Protein AF-A0A7V2TVH1-F1 (afdb_monomer)

pLDDT: mean 70.84, std 22.37, range [29.64, 94.31]

Sequence (242 aa):
MTPPHFKFMTYLILAGLILMIQPWNIEAQTKEKASGEKNGGWAPSEPGGEKAFQDSREGFLKKEYQKAAAEIRRGAAFLDKEAELATEAKKKTIIASARELDQFADRERKGAVHSVQELERVFARAEHALAEYSHSRALESWYGKAVSDAGRHLKAAAVHLENALNGAGQRLEAEVDQAIREGKEIGEKMEKGSGWVDAEGRIFLGCQEGTWGRTSLFLQREPSVWDRIKKNRDLFLVDYFL

Mean predicted aligned error: 13.55 Å

Foldseek 3Di:
DPDPVVVLVLLCVVVVVLVVPDDDDPPVPVVPPPPDDPDPPDDPLPPLQVVLLVQLLVCVVVLVLLRSLVSLLSNLVSLQVLLVVFDPVLSVQSNVLSVLSNVVSVCSNVVNDDDLLVSLQSLLSNLQSLLSRLCVQLLVCVVVVVQLSNLQSQLSSLVSNVSNCVSNVHDDDPSNVVSSVVSNVLSVCSNVPPPPSPVVSCSNNVPPPDCCVPVVVVVVVDVPVVVVVVVVVVVPPPPPPD

Secondary structure (DSSP, 8-state):
---HHHHHHHHHHHHHHHHTT--S--TTHHHHSSS-----------THHHHHHHHHHHHHHTT-HHHHHHHHHHHHHHHHHHHHHS-HHHHHHHHHHHHHHHHHHHHHHTT----HHHHHHHHHHHHHHHHHHHHHHHHHHHHTT-HHHHHHHHHHHHHHHHHHHHHTT----HHHHHHHHHHHHHHHHHHTT-TTHHHHHHHHH-TTSSSHHHHHHHHTS-HHHHHHHHHHHTTS-TTS--

Solvent-accessible surface area (backbone atoms only — not comparable to full-atom values): 13137 Å² total; per-residue (Å²): 136,81,65,79,67,57,63,60,52,52,54,51,50,54,52,46,67,65,53,76,78,62,86,93,70,69,80,70,61,64,71,72,59,81,76,77,81,76,86,70,77,83,65,78,75,66,75,52,38,66,49,16,54,54,53,15,53,53,22,48,77,71,66,36,30,63,58,13,21,53,22,30,41,46,28,17,54,41,31,48,57,52,27,74,75,40,55,76,75,52,18,54,52,27,44,52,35,19,52,50,33,44,56,47,20,57,35,31,53,70,64,69,60,89,49,71,66,60,54,27,40,55,50,14,53,39,24,39,41,49,13,56,47,24,42,50,48,11,46,52,25,44,78,70,66,37,45,36,58,13,9,48,24,30,22,48,13,26,51,24,41,50,51,12,39,57,32,60,70,51,81,72,50,71,67,57,51,49,47,34,52,50,36,33,52,50,8,50,39,25,42,70,60,50,96,67,36,76,60,59,48,39,59,74,73,47,74,82,79,82,56,66,85,58,52,53,65,54,65,74,73,44,71,74,56,58,57,56,52,54,66,57,51,67,75,78,59,78,83,80,80,130

Radius of gyration: 19.37 Å; Cα contacts (8 Å, |Δi|>4): 227; chains: 1; bounding box: 44×47×56 Å

Structure (mmCIF, N/CA/C/O backbone):
data_AF-A0A7V2TVH1-F1
#
_entry.id   AF-A0A7V2TVH1-F1
#
loop_
_atom_site.group_PDB
_atom_site.id
_atom_site.type_symbol
_atom_site.label_atom_id
_atom_site.label_alt_id
_atom_site.label_comp_id
_atom_site.label_asym_id
_atom_site.label_entity_id
_atom_site.label_seq_id
_atom_site.pdbx_PDB_ins_code
_atom_site.Cartn_x
_atom_site.Cartn_y
_atom_site.Cartn_z
_atom_site.occupancy
_atom_site.B_iso_or_equiv
_atom_site.auth_seq_id
_atom_site.auth_comp_id
_atom_site.auth_asym_id
_atom_site.auth_atom_id
_atom_site.pdbx_PDB_model_num
ATOM 1 N N . MET A 1 1 ? 3.798 -29.838 -17.111 1.00 40.62 1 MET A N 1
ATOM 2 C CA . MET A 1 1 ? 4.059 -28.812 -18.143 1.00 40.62 1 MET A CA 1
ATOM 3 C C . MET A 1 1 ? 2.760 -28.072 -18.398 1.00 40.62 1 MET A C 1
ATOM 5 O O . MET A 1 1 ? 1.874 -28.628 -19.030 1.00 40.62 1 MET A O 1
ATOM 9 N N . THR A 1 2 ? 2.595 -26.879 -17.829 1.00 39.41 2 THR A N 1
ATOM 10 C CA . THR A 1 2 ? 1.469 -26.000 -18.169 1.00 39.41 2 THR A CA 1
ATOM 11 C C . THR A 1 2 ? 1.739 -25.356 -19.535 1.00 39.41 2 THR A C 1
ATOM 13 O O . THR A 1 2 ? 2.887 -25.004 -19.818 1.00 39.41 2 THR A O 1
ATOM 16 N N . PRO A 1 3 ? 0.738 -25.258 -20.425 1.00 35.56 3 PRO A N 1
ATOM 17 C CA . PRO A 1 3 ? 0.950 -24.761 -21.778 1.00 35.56 3 PRO A CA 1
ATOM 18 C C . PRO A 1 3 ? 1.352 -23.273 -21.766 1.00 35.56 3 PRO A C 1
ATOM 20 O O . PRO A 1 3 ? 0.796 -22.494 -20.987 1.00 35.56 3 PRO A O 1
ATOM 23 N N . PRO A 1 4 ? 2.277 -22.846 -22.648 1.00 44.47 4 PRO A N 1
ATOM 24 C CA . PRO A 1 4 ? 2.842 -21.489 -22.660 1.00 44.47 4 PRO A CA 1
ATOM 25 C C . PRO A 1 4 ? 1.808 -20.374 -22.901 1.00 44.47 4 PRO A C 1
ATOM 27 O O . PRO A 1 4 ? 2.070 -19.215 -22.593 1.00 44.47 4 PRO A O 1
ATOM 30 N N . HIS A 1 5 ? 0.612 -20.710 -23.390 1.00 39.75 5 HIS A N 1
ATOM 31 C CA . HIS A 1 5 ? -0.477 -19.757 -23.617 1.00 39.75 5 HIS A CA 1
ATOM 32 C C . HIS A 1 5 ? -1.182 -19.293 -22.332 1.00 39.75 5 HIS A C 1
ATOM 34 O O . HIS A 1 5 ? -1.759 -18.209 -22.327 1.00 39.75 5 HIS A O 1
ATOM 40 N N . PHE A 1 6 ? -1.108 -20.062 -21.238 1.00 44.06 6 PHE A N 1
ATOM 41 C CA . PHE A 1 6 ? -1.810 -19.723 -19.994 1.00 44.06 6 PHE A CA 1
ATOM 42 C C . PHE A 1 6 ? -1.194 -18.493 -19.311 1.00 44.06 6 PHE A C 1
ATOM 44 O O . PHE A 1 6 ? -1.912 -17.584 -18.914 1.00 44.06 6 PHE A O 1
ATOM 51 N N . LYS A 1 7 ? 0.144 -18.398 -19.293 1.00 48.81 7 LYS A N 1
ATOM 52 C CA . LYS A 1 7 ? 0.869 -17.251 -18.716 1.00 48.81 7 LYS A CA 1
ATOM 53 C C . LYS A 1 7 ? 0.572 -15.938 -19.445 1.00 48.81 7 LYS A C 1
ATOM 55 O O . LYS A 1 7 ? 0.422 -14.898 -18.820 1.00 48.81 7 LYS A O 1
ATOM 60 N N . PHE A 1 8 ? 0.437 -15.990 -20.771 1.00 47.91 8 PHE A N 1
ATOM 61 C CA . PHE A 1 8 ? 0.132 -14.808 -21.581 1.00 47.91 8 PHE A CA 1
ATOM 62 C C . PHE A 1 8 ? -1.268 -14.245 -21.288 1.00 47.91 8 PHE A C 1
ATOM 64 O O . PHE A 1 8 ? -1.472 -13.035 -21.331 1.00 47.91 8 PHE A O 1
ATOM 71 N N . MET A 1 9 ? -2.229 -15.113 -20.959 1.00 44.91 9 MET A N 1
ATOM 72 C CA . MET A 1 9 ? -3.601 -14.710 -20.653 1.00 44.91 9 MET A CA 1
ATOM 73 C C . MET A 1 9 ? -3.717 -14.066 -19.263 1.00 44.91 9 MET A C 1
ATOM 75 O O . MET A 1 9 ? -4.410 -13.061 -19.123 1.00 44.91 9 MET A O 1
ATOM 79 N N . THR A 1 10 ? -2.972 -14.562 -18.268 1.00 52.19 10 THR A N 1
ATOM 80 C CA . THR A 1 10 ? -2.899 -13.963 -16.923 1.00 52.19 10 THR A CA 1
ATOM 81 C C . THR A 1 10 ? -2.318 -12.544 -16.959 1.00 52.19 10 THR A C 1
ATOM 83 O O . THR A 1 10 ? -2.867 -11.637 -16.333 1.00 52.19 10 THR A O 1
ATOM 86 N N . TYR A 1 11 ? -1.282 -12.302 -17.775 1.00 54.22 11 TYR A N 1
ATOM 87 C CA . TYR A 1 11 ? -0.720 -10.955 -17.970 1.00 54.22 11 TYR A CA 1
ATOM 88 C C . TYR A 1 11 ? -1.710 -9.964 -18.589 1.00 54.22 11 TYR A C 1
ATOM 90 O O . TYR A 1 11 ? -1.733 -8.796 -18.205 1.00 54.22 11 TYR A O 1
ATOM 98 N N . LEU A 1 12 ? -2.558 -10.417 -19.517 1.00 53.09 12 LEU A N 1
ATOM 99 C CA . LEU A 1 12 ? -3.589 -9.572 -20.126 1.00 53.09 12 LEU A CA 1
ATOM 100 C C . LEU A 1 12 ? -4.707 -9.206 -19.141 1.00 53.09 12 LEU A C 1
ATOM 102 O O . LEU A 1 12 ? -5.278 -8.125 -19.261 1.00 53.09 12 LEU A O 1
ATOM 106 N N . ILE A 1 13 ? -4.999 -10.063 -18.160 1.00 56.88 13 ILE A N 1
ATOM 107 C CA . ILE A 1 13 ? -5.996 -9.793 -17.113 1.00 56.88 13 ILE A CA 1
ATOM 108 C C . ILE A 1 13 ? -5.468 -8.741 -16.125 1.00 56.88 13 ILE A C 1
ATOM 110 O O . ILE A 1 13 ? -6.190 -7.800 -15.810 1.00 56.88 13 ILE A O 1
ATOM 114 N N . LEU A 1 14 ? -4.197 -8.831 -15.718 1.00 51.09 14 LEU A N 1
ATOM 115 C CA . LEU A 1 14 ? -3.520 -7.823 -14.885 1.00 51.09 14 LEU A CA 1
ATOM 116 C C . LEU A 1 14 ? -3.423 -6.463 -15.584 1.00 51.09 14 LEU A C 1
ATOM 118 O O . LEU A 1 14 ? -3.850 -5.449 -15.035 1.00 51.09 14 LEU A O 1
ATOM 122 N N . ALA A 1 15 ? -2.913 -6.446 -16.819 1.00 54.34 15 ALA A N 1
ATOM 123 C CA . ALA A 1 15 ? -2.832 -5.228 -17.617 1.00 54.34 15 ALA A CA 1
ATOM 124 C C . ALA A 1 15 ? -4.231 -4.654 -17.896 1.00 54.34 15 ALA A C 1
ATOM 126 O O . ALA A 1 15 ? -4.413 -3.445 -17.843 1.00 54.34 15 ALA A O 1
ATOM 127 N N . GLY A 1 16 ? -5.236 -5.504 -18.129 1.00 57.88 16 GLY A N 1
ATOM 128 C CA . GLY A 1 16 ? -6.629 -5.097 -18.314 1.00 57.88 16 GLY A CA 1
ATOM 129 C C . GLY A 1 16 ? -7.254 -4.476 -17.062 1.00 57.88 16 GLY A C 1
ATOM 130 O O . GLY A 1 16 ? -7.877 -3.422 -17.163 1.00 57.88 16 GLY A O 1
ATOM 131 N N . LEU A 1 17 ? -7.054 -5.072 -15.883 1.00 57.56 17 LEU A N 1
ATOM 132 C CA . LEU A 1 17 ? -7.532 -4.533 -14.602 1.00 57.56 17 LEU A CA 1
ATOM 133 C C . LEU A 1 17 ? -6.880 -3.185 -14.267 1.00 57.56 17 LEU A C 1
ATOM 135 O O . LEU A 1 17 ? -7.567 -2.276 -13.810 1.00 57.56 17 LEU A O 1
ATOM 139 N N . ILE A 1 18 ? -5.590 -3.023 -14.573 1.00 51.72 18 ILE A N 1
ATOM 140 C CA . ILE A 1 18 ? -4.845 -1.773 -14.356 1.00 51.72 18 ILE A CA 1
ATOM 141 C C . ILE A 1 18 ? -5.211 -0.698 -15.406 1.00 51.72 18 ILE A C 1
ATOM 143 O O . ILE A 1 18 ? -5.260 0.490 -15.086 1.00 51.72 18 ILE A O 1
ATOM 147 N N . LEU A 1 19 ? -5.515 -1.083 -16.654 1.00 45.03 19 LEU A N 1
ATOM 148 C CA . LEU A 1 19 ? -5.871 -0.160 -17.746 1.00 45.03 19 LEU A CA 1
ATOM 149 C C . LEU A 1 19 ? -7.334 0.302 -17.733 1.00 45.03 19 LEU A C 1
ATOM 151 O O . LEU A 1 19 ? -7.648 1.315 -18.355 1.00 45.03 19 LEU A O 1
ATOM 155 N N . MET A 1 20 ? -8.238 -0.381 -17.026 1.00 44.00 20 MET A N 1
ATOM 156 C CA . MET A 1 20 ? -9.655 0.007 -16.977 1.00 44.00 20 MET A CA 1
ATOM 157 C C . MET A 1 20 ? -9.948 1.283 -16.160 1.00 44.00 20 MET A C 1
ATOM 159 O O . MET A 1 20 ? -11.104 1.701 -16.104 1.00 44.00 20 MET A O 1
ATOM 163 N N . ILE A 1 21 ? -8.933 1.933 -15.570 1.00 49.94 21 ILE A N 1
ATOM 164 C CA . ILE A 1 21 ? -9.109 3.068 -14.641 1.00 49.94 21 ILE A CA 1
ATOM 165 C C . ILE A 1 21 ? -8.439 4.381 -15.125 1.00 49.94 21 ILE A C 1
ATOM 167 O O . ILE A 1 21 ? -8.553 5.400 -14.450 1.00 49.94 21 ILE A O 1
ATOM 171 N N . GLN A 1 22 ? -7.792 4.456 -16.301 1.00 46.25 22 GLN A N 1
ATOM 172 C CA . GLN A 1 22 ? -7.158 5.713 -16.768 1.00 46.25 22 GLN A CA 1
ATOM 173 C C . GLN A 1 22 ? -7.540 6.114 -18.210 1.00 46.25 22 GLN A C 1
ATOM 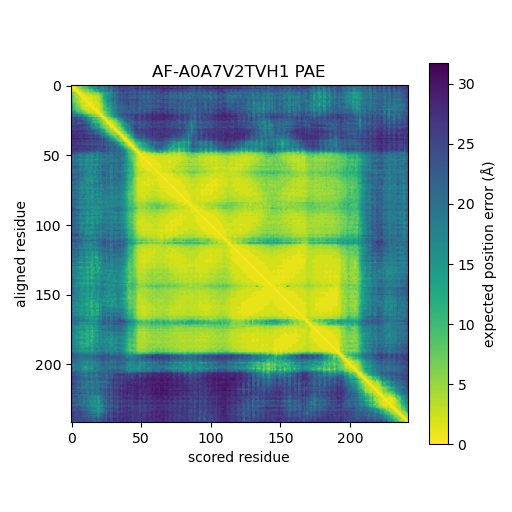175 O O . GLN A 1 22 ? -7.514 5.268 -19.105 1.00 46.25 22 GLN A O 1
ATOM 180 N N . PRO A 1 23 ? -7.834 7.404 -18.485 1.00 43.00 23 PRO A N 1
ATOM 181 C CA . PRO A 1 23 ? -7.902 7.924 -19.847 1.00 43.00 23 PRO A CA 1
ATOM 182 C C . PRO A 1 23 ? -6.492 8.040 -20.457 1.00 43.00 23 PRO A C 1
ATOM 184 O O . PRO A 1 23 ? -5.560 8.546 -19.835 1.00 43.00 23 PRO A O 1
ATOM 187 N N . TRP A 1 24 ? -6.349 7.562 -21.695 1.00 43.91 24 TRP A N 1
ATOM 188 C CA . TRP A 1 24 ? -5.142 7.626 -22.527 1.00 43.91 24 TRP A CA 1
ATOM 189 C C . TRP A 1 24 ? -4.560 9.047 -22.650 1.00 43.91 24 TRP A C 1
ATOM 191 O O . TRP A 1 24 ? -5.157 9.876 -23.331 1.00 43.91 24 TRP A O 1
ATOM 201 N N . ASN A 1 25 ? -3.369 9.300 -22.081 1.00 45.53 25 ASN A N 1
ATOM 202 C CA . ASN A 1 25 ? -2.372 10.246 -22.620 1.00 45.53 25 ASN A CA 1
ATOM 203 C C . ASN A 1 25 ? -0.985 10.085 -21.942 1.00 45.53 25 ASN A C 1
ATOM 205 O O . ASN A 1 25 ? -0.572 10.923 -21.141 1.00 45.53 25 ASN A O 1
ATOM 209 N N . ILE A 1 26 ? -0.272 8.987 -22.222 1.00 47.41 26 ILE A N 1
ATOM 210 C CA . ILE A 1 26 ? 1.065 8.713 -21.645 1.00 47.41 26 ILE A CA 1
ATOM 211 C C . ILE A 1 26 ? 2.193 9.341 -22.494 1.00 47.41 26 ILE A C 1
ATOM 213 O O . ILE A 1 26 ? 3.224 9.743 -21.956 1.00 47.41 26 ILE A O 1
ATOM 217 N N . GLU A 1 27 ? 1.985 9.531 -23.802 1.00 44.88 27 GLU A N 1
ATOM 218 C CA . GLU A 1 27 ? 3.010 10.059 -24.722 1.00 44.88 27 GLU A CA 1
ATOM 219 C C . GLU A 1 27 ? 3.372 11.537 -24.490 1.00 44.88 27 GLU A C 1
ATOM 221 O O . GLU A 1 27 ? 4.478 11.962 -24.829 1.00 44.88 27 GLU A O 1
ATOM 226 N N . ALA A 1 28 ? 2.477 12.331 -23.891 1.00 46.78 28 ALA A N 1
ATOM 227 C CA . ALA A 1 28 ? 2.742 13.743 -23.614 1.00 46.78 28 ALA A CA 1
ATOM 228 C C . ALA A 1 28 ? 3.635 13.965 -22.377 1.00 46.78 28 ALA A C 1
ATOM 230 O O . ALA A 1 28 ? 4.378 14.942 -22.332 1.00 46.78 28 ALA A O 1
ATOM 231 N N . GLN A 1 29 ? 3.610 13.064 -21.386 1.00 41.97 29 GLN A N 1
ATOM 232 C CA . GLN A 1 29 ? 4.293 13.287 -20.101 1.00 41.97 29 GLN A CA 1
ATOM 233 C C . GLN A 1 29 ? 5.759 12.835 -20.085 1.00 41.97 29 GLN A C 1
ATOM 235 O O . GLN A 1 29 ? 6.553 13.342 -19.293 1.00 41.97 29 GLN A O 1
ATOM 240 N N . THR A 1 30 ? 6.152 11.922 -20.977 1.00 47.50 30 THR A N 1
ATOM 241 C CA . THR A 1 30 ? 7.526 11.395 -21.039 1.00 47.50 30 THR A CA 1
ATOM 242 C C . THR A 1 30 ? 8.510 12.354 -21.711 1.00 47.50 30 THR A C 1
ATOM 244 O O . THR A 1 30 ? 9.703 12.312 -21.413 1.00 47.50 30 THR A O 1
ATOM 247 N N . LYS A 1 31 ? 8.036 13.263 -22.576 1.00 38.78 31 LYS A N 1
ATOM 248 C CA . LYS A 1 31 ? 8.900 14.226 -23.284 1.00 38.78 31 LYS A CA 1
ATOM 249 C C . LYS A 1 31 ? 9.230 15.487 -22.481 1.00 38.78 31 LYS A C 1
ATOM 251 O O . LYS A 1 31 ? 10.262 16.093 -22.747 1.00 38.78 31 LYS A O 1
ATOM 256 N N . GLU A 1 32 ? 8.416 15.865 -21.495 1.00 39.72 32 GLU A N 1
ATOM 257 C CA . GLU A 1 32 ? 8.613 17.110 -20.731 1.00 39.72 32 GLU A CA 1
ATOM 258 C C . GLU A 1 32 ? 9.554 16.947 -19.518 1.00 39.72 32 GLU A C 1
ATOM 260 O O . GLU A 1 32 ? 10.137 17.921 -19.053 1.00 39.72 32 GLU A O 1
ATOM 265 N N . LYS A 1 33 ? 9.778 15.718 -19.027 1.00 46.31 33 LYS A N 1
ATOM 266 C CA . LYS A 1 33 ? 10.541 15.470 -17.784 1.00 46.31 33 LYS A CA 1
ATOM 267 C C . LYS A 1 33 ? 11.949 14.891 -17.953 1.00 46.31 33 LYS A C 1
ATOM 269 O O . LYS A 1 33 ? 12.655 14.721 -16.964 1.00 46.31 33 LYS A O 1
ATOM 274 N N . ALA A 1 34 ? 12.411 14.649 -19.180 1.00 40.75 34 ALA A N 1
ATOM 275 C CA . ALA A 1 34 ? 13.759 14.116 -19.415 1.00 40.75 34 ALA A CA 1
ATOM 276 C C . ALA A 1 34 ? 14.904 15.123 -19.138 1.00 40.75 34 ALA A C 1
ATOM 278 O O . ALA A 1 34 ? 16.074 14.753 -19.223 1.00 40.75 34 ALA A O 1
ATOM 279 N N . SER A 1 35 ? 14.608 16.379 -18.776 1.00 36.12 35 SER A N 1
ATOM 280 C CA . SER A 1 35 ? 15.615 17.367 -18.372 1.00 36.12 35 SER A CA 1
ATOM 281 C C . SER A 1 35 ? 15.287 17.982 -17.010 1.00 36.12 35 SER A C 1
ATOM 283 O O . SER A 1 35 ? 14.661 19.037 -16.939 1.00 36.12 35 SER A O 1
ATOM 285 N N . GLY A 1 36 ? 15.725 17.367 -15.909 1.00 36.44 36 GLY A N 1
ATOM 286 C CA . GLY A 1 36 ? 15.736 18.107 -14.643 1.00 36.44 36 GLY A CA 1
ATOM 287 C C . GLY A 1 36 ? 15.873 17.335 -13.341 1.00 36.44 36 GLY A C 1
ATOM 288 O O . GLY A 1 36 ? 16.142 17.976 -12.330 1.00 36.44 36 GLY A O 1
ATOM 289 N N . GLU A 1 37 ? 15.740 16.011 -13.314 1.00 37.09 37 GLU A N 1
ATOM 290 C CA . GLU A 1 37 ? 15.783 15.287 -12.039 1.00 37.09 37 GLU A CA 1
ATOM 291 C C . GLU A 1 37 ? 17.170 14.682 -11.793 1.00 37.09 37 GLU A C 1
ATOM 293 O O . GLU A 1 37 ? 17.531 13.611 -12.277 1.00 37.09 37 GLU A O 1
ATOM 298 N N . LYS A 1 38 ? 18.004 15.439 -11.070 1.00 39.53 38 LYS A N 1
ATOM 299 C CA . LYS A 1 38 ? 19.289 14.966 -10.550 1.00 39.53 38 LYS A CA 1
ATOM 300 C C . LYS A 1 38 ? 19.027 13.852 -9.540 1.00 39.53 38 LYS A C 1
ATOM 302 O O . LYS A 1 38 ? 18.479 14.150 -8.489 1.00 39.53 38 LYS A O 1
ATOM 307 N N . ASN A 1 39 ? 19.475 12.633 -9.855 1.00 40.06 39 ASN A N 1
ATOM 308 C CA . ASN A 1 39 ? 19.825 11.513 -8.966 1.00 40.06 39 ASN A CA 1
ATOM 309 C C . ASN A 1 39 ? 19.566 11.740 -7.460 1.00 40.06 39 ASN A C 1
ATOM 311 O O . ASN A 1 39 ? 20.503 11.823 -6.664 1.00 40.06 39 ASN A O 1
ATOM 315 N N . GLY A 1 40 ? 18.299 11.810 -7.060 1.00 37.59 40 GLY A N 1
ATOM 316 C CA . GLY A 1 40 ? 17.897 11.548 -5.690 1.00 37.59 40 GLY A CA 1
ATOM 317 C C . GLY A 1 40 ? 17.875 10.040 -5.561 1.00 37.59 40 GLY A C 1
ATOM 318 O O . GLY A 1 40 ? 16.902 9.414 -5.969 1.00 37.59 40 GLY A O 1
ATOM 319 N N . GLY A 1 41 ? 18.976 9.445 -5.096 1.00 35.09 41 GLY A N 1
ATOM 320 C CA . GLY A 1 41 ? 18.976 8.030 -4.745 1.00 35.09 41 GLY A CA 1
ATOM 321 C C . GLY A 1 41 ? 17.793 7.790 -3.817 1.00 35.09 41 GLY A C 1
ATOM 322 O O . GLY A 1 41 ? 17.736 8.394 -2.747 1.00 35.09 41 GLY A O 1
ATOM 323 N N . TRP A 1 42 ? 16.826 6.991 -4.267 1.00 43.09 42 TRP A N 1
ATOM 324 C CA . TRP A 1 42 ? 15.685 6.592 -3.458 1.00 43.09 42 TRP A CA 1
ATOM 325 C C . TRP A 1 42 ? 16.252 5.877 -2.230 1.00 43.09 42 TRP A C 1
ATOM 327 O O . TRP A 1 42 ? 16.715 4.740 -2.306 1.00 43.09 42 TRP A O 1
ATOM 337 N N . ALA A 1 43 ? 16.319 6.585 -1.105 1.00 41.50 43 ALA A N 1
ATOM 338 C CA . ALA A 1 43 ? 16.422 5.937 0.184 1.00 41.50 43 ALA A CA 1
ATOM 339 C C . ALA A 1 43 ? 15.059 5.277 0.406 1.00 41.50 43 ALA A C 1
ATOM 341 O O . ALA A 1 43 ? 14.052 5.933 0.124 1.00 41.50 43 ALA A O 1
ATOM 342 N N . PRO A 1 44 ? 14.994 4.012 0.855 1.00 43.59 44 PRO A N 1
ATOM 343 C CA . PRO A 1 44 ? 13.720 3.396 1.174 1.00 43.59 44 PRO A CA 1
ATOM 344 C C . PRO A 1 44 ? 12.948 4.349 2.075 1.00 43.59 44 PRO A C 1
ATOM 346 O O . PRO A 1 44 ? 13.413 4.687 3.166 1.00 43.59 44 PRO A O 1
ATOM 349 N N . SER A 1 45 ? 11.802 4.818 1.580 1.00 51.25 45 SER A N 1
ATOM 350 C CA . SER A 1 45 ? 10.776 5.423 2.412 1.00 51.25 45 SER A CA 1
ATOM 351 C C . SER A 1 45 ? 10.633 4.484 3.603 1.00 51.25 45 SER A C 1
ATOM 353 O O . SER A 1 45 ? 10.430 3.284 3.387 1.00 51.25 45 SER A O 1
ATOM 355 N N . GLU A 1 46 ? 10.910 4.973 4.816 1.00 49.97 46 GLU A N 1
ATOM 356 C CA . GLU A 1 46 ? 11.037 4.114 5.993 1.00 49.97 46 GLU A CA 1
ATOM 357 C C . GLU A 1 46 ? 9.912 3.065 6.016 1.00 49.97 46 GLU A C 1
ATOM 359 O O . GLU A 1 46 ? 8.782 3.398 5.644 1.00 49.97 46 GLU A O 1
ATOM 364 N N . PRO A 1 47 ? 10.155 1.831 6.496 1.00 51.88 47 PRO A N 1
ATOM 365 C CA . PRO A 1 47 ? 9.130 0.782 6.626 1.00 51.88 47 PRO A CA 1
ATOM 366 C C . PRO A 1 47 ? 7.916 1.169 7.509 1.00 51.88 47 PRO A C 1
ATOM 368 O O . PRO A 1 47 ? 7.094 0.322 7.850 1.00 51.88 47 PRO A O 1
ATOM 371 N N . GLY A 1 48 ? 7.802 2.439 7.902 1.00 61.22 48 GLY A N 1
ATOM 372 C CA . GLY A 1 48 ? 6.790 3.006 8.768 1.00 61.22 48 GLY A CA 1
ATOM 373 C C . GLY A 1 48 ? 5.368 2.952 8.219 1.00 61.22 48 GLY A C 1
ATOM 374 O O . GLY A 1 48 ? 4.473 2.827 9.039 1.00 61.22 48 GLY A O 1
ATOM 375 N N . GLY A 1 49 ? 5.129 2.993 6.901 1.00 73.75 49 GLY A N 1
ATOM 376 C CA . GLY A 1 49 ? 3.762 2.947 6.348 1.00 73.75 49 GLY A CA 1
ATOM 377 C C . GLY A 1 49 ? 3.053 1.611 6.611 1.00 73.75 49 GLY A C 1
ATOM 378 O O . GLY A 1 49 ? 2.040 1.559 7.305 1.00 73.75 49 GLY A O 1
ATOM 379 N N . GLU A 1 50 ? 3.646 0.516 6.132 1.00 75.94 50 GLU A N 1
ATOM 380 C CA . GLU A 1 50 ? 3.130 -0.849 6.328 1.00 75.94 50 GLU A CA 1
ATOM 381 C C . GLU A 1 50 ? 3.049 -1.213 7.816 1.00 75.94 50 GLU A C 1
ATOM 383 O O . GLU A 1 50 ? 2.035 -1.713 8.307 1.00 75.94 50 GLU A O 1
ATOM 388 N N . LYS A 1 51 ? 4.117 -0.910 8.565 1.00 83.94 51 LYS A N 1
ATOM 389 C CA . LYS A 1 51 ? 4.157 -1.174 10.000 1.00 83.94 51 LYS A CA 1
ATOM 390 C C . LYS A 1 51 ? 3.085 -0.387 10.755 1.00 83.94 51 LYS A C 1
ATOM 392 O O . LYS A 1 51 ? 2.460 -0.945 11.648 1.00 83.94 51 LYS A O 1
ATOM 397 N N . ALA A 1 52 ? 2.827 0.864 10.380 1.00 86.88 52 ALA A N 1
ATOM 398 C CA . ALA A 1 52 ? 1.770 1.662 10.988 1.00 86.88 52 ALA A CA 1
ATOM 399 C C . ALA A 1 52 ? 0.381 1.043 10.769 1.00 86.88 52 ALA A C 1
ATOM 401 O O . ALA A 1 52 ? -0.428 1.009 11.696 1.00 86.88 52 ALA A O 1
ATOM 402 N N . PHE A 1 53 ? 0.096 0.494 9.586 1.00 86.00 53 PHE A N 1
ATOM 403 C CA . PHE A 1 53 ? -1.172 -0.204 9.358 1.00 86.00 53 PHE A CA 1
ATOM 404 C C . PHE A 1 53 ? -1.285 -1.487 10.186 1.00 86.00 53 PHE A C 1
ATOM 406 O O . PHE A 1 53 ? -2.358 -1.776 10.715 1.00 86.00 53 PHE A O 1
ATOM 413 N N . GLN A 1 54 ? -0.198 -2.241 10.354 1.00 87.69 54 GLN A N 1
ATOM 414 C CA . GLN A 1 54 ? -0.183 -3.443 11.196 1.00 87.69 54 GLN A CA 1
ATOM 415 C C . GLN A 1 54 ? -0.341 -3.108 12.688 1.00 87.69 54 GLN A C 1
ATOM 417 O O . GLN A 1 54 ? -1.221 -3.661 13.354 1.00 87.69 54 GLN A O 1
ATOM 422 N N . ASP A 1 55 ? 0.445 -2.157 13.195 1.00 88.56 55 ASP A N 1
ATOM 423 C CA . ASP A 1 55 ? 0.414 -1.713 14.593 1.00 88.56 55 ASP A CA 1
ATOM 424 C C . ASP A 1 55 ? -0.946 -1.068 14.935 1.00 88.56 55 ASP A C 1
ATOM 426 O O . ASP A 1 55 ? -1.466 -1.241 16.043 1.00 88.56 55 ASP A O 1
ATOM 430 N N . SER A 1 56 ? -1.576 -0.382 13.973 1.00 87.50 56 SER A N 1
ATOM 431 C CA . SER A 1 56 ? -2.936 0.138 14.124 1.00 87.50 56 SER A CA 1
ATOM 432 C C . SER A 1 56 ? -3.973 -0.975 14.292 1.00 87.50 56 SER A C 1
ATOM 434 O O . SER A 1 56 ? -4.748 -0.933 15.249 1.00 87.50 56 SER A O 1
ATOM 436 N N . ARG A 1 57 ? -3.962 -2.009 13.433 1.00 87.31 57 ARG A N 1
ATOM 437 C CA . ARG A 1 57 ? -4.868 -3.169 13.576 1.00 87.31 57 ARG A CA 1
ATOM 438 C C . ARG A 1 57 ? -4.710 -3.820 14.941 1.00 87.31 57 ARG A C 1
ATOM 440 O O . ARG A 1 57 ? -5.703 -4.109 15.607 1.00 87.31 57 ARG A O 1
ATOM 447 N N . GLU A 1 58 ? -3.468 -4.032 15.373 1.00 89.06 58 GLU A N 1
ATOM 448 C CA . GLU A 1 58 ? -3.181 -4.619 16.679 1.00 89.06 58 GLU A CA 1
ATOM 449 C C . GLU A 1 58 ? -3.746 -3.754 17.817 1.00 89.06 58 GLU A C 1
ATOM 451 O O . GLU A 1 58 ? -4.410 -4.272 18.720 1.00 89.06 58 GLU A O 1
ATOM 456 N N . GLY A 1 59 ? -3.536 -2.437 17.758 1.00 87.81 59 GLY A N 1
ATOM 457 C CA . GLY A 1 59 ? -4.087 -1.500 18.731 1.00 87.81 59 GLY A CA 1
ATOM 458 C C . GLY A 1 59 ? -5.619 -1.516 18.757 1.00 87.81 59 GLY A C 1
ATOM 459 O O . GLY A 1 59 ? -6.204 -1.596 19.838 1.00 87.81 59 GLY A O 1
ATOM 460 N N . PHE A 1 60 ? -6.281 -1.529 17.597 1.00 87.69 60 PHE A N 1
ATOM 461 C CA . PHE A 1 60 ? -7.742 -1.586 17.504 1.00 87.69 60 PHE A CA 1
ATOM 462 C C . PHE A 1 60 ? -8.294 -2.870 18.139 1.00 87.69 60 PHE A C 1
ATOM 464 O O . PHE A 1 60 ? -9.219 -2.819 18.952 1.00 87.69 60 PHE A O 1
ATOM 471 N N . LEU A 1 61 ? -7.685 -4.027 17.846 1.00 89.56 61 LEU A N 1
ATOM 472 C CA . LEU A 1 61 ? -8.078 -5.322 18.417 1.00 89.56 61 LEU A CA 1
ATOM 473 C C . LEU A 1 61 ? -7.891 -5.378 19.940 1.00 89.56 61 LEU A C 1
ATOM 475 O O . LEU A 1 61 ? -8.703 -5.981 20.644 1.00 89.56 61 LEU A O 1
ATOM 479 N N . LYS A 1 62 ? -6.861 -4.705 20.463 1.00 92.50 62 LYS A N 1
ATOM 480 C CA . LYS A 1 62 ? -6.623 -4.546 21.906 1.00 92.50 62 LYS A CA 1
ATOM 481 C C . LYS A 1 62 ? -7.483 -3.457 22.554 1.00 92.50 62 LYS A C 1
ATOM 483 O O . LYS A 1 62 ? -7.392 -3.258 23.763 1.00 92.50 62 LYS A O 1
ATOM 488 N N . LYS A 1 63 ? -8.339 -2.773 21.784 1.00 89.19 63 LYS A N 1
ATOM 489 C CA . LYS A 1 63 ? -9.130 -1.602 22.205 1.00 89.19 63 LYS A CA 1
ATOM 490 C C . LYS A 1 63 ? -8.265 -0.417 22.662 1.00 89.19 63 LYS A C 1
ATOM 492 O O . LYS A 1 63 ? -8.725 0.458 23.393 1.00 89.19 63 LYS A O 1
ATOM 497 N N . GLU A 1 64 ? -7.018 -0.358 22.203 1.00 91.44 64 GLU A N 1
ATOM 498 C CA . GLU A 1 64 ? -6.072 0.741 22.406 1.00 91.44 64 GLU A CA 1
ATOM 499 C C . GLU A 1 64 ? -6.314 1.850 21.360 1.00 91.44 64 GLU A C 1
ATOM 501 O O . GLU A 1 64 ? -5.402 2.255 20.642 1.00 91.44 64 GLU A O 1
ATOM 506 N N . TYR A 1 65 ? -7.548 2.360 21.257 1.00 90.06 65 TYR A N 1
ATOM 507 C CA . TYR A 1 65 ? -7.981 3.243 20.156 1.00 90.06 65 TYR A CA 1
ATOM 508 C C . TYR A 1 65 ? -7.134 4.513 19.987 1.00 90.06 65 TYR A C 1
ATOM 510 O O . TYR A 1 65 ? -6.954 5.010 18.881 1.00 90.06 65 TYR A O 1
ATOM 518 N N . GLN A 1 66 ? -6.576 5.053 21.075 1.00 90.56 66 GLN A N 1
ATOM 519 C CA . GLN A 1 66 ? -5.669 6.204 20.988 1.00 90.56 66 GLN A CA 1
ATOM 520 C C . GLN A 1 66 ? -4.350 5.853 20.297 1.00 90.56 66 GLN A C 1
ATOM 522 O O . GLN A 1 66 ? -3.836 6.650 19.514 1.00 90.56 66 GLN A O 1
ATOM 527 N N . LYS A 1 67 ? -3.808 4.667 20.591 1.00 90.81 67 LYS A N 1
ATOM 528 C CA . LYS A 1 67 ? -2.573 4.173 19.987 1.00 90.81 67 LYS A CA 1
ATOM 529 C C . LYS A 1 67 ? -2.813 3.828 18.525 1.00 90.81 67 LYS A C 1
ATOM 531 O O . LYS A 1 67 ? -2.071 4.295 17.673 1.00 90.81 67 LYS A O 1
ATOM 536 N N . ALA A 1 68 ? -3.891 3.110 18.229 1.00 89.06 68 ALA A N 1
ATOM 537 C CA . ALA A 1 68 ? -4.238 2.758 16.862 1.00 89.06 68 ALA A CA 1
ATOM 538 C C . ALA A 1 68 ? -4.519 3.990 15.983 1.00 89.06 68 ALA A C 1
ATOM 540 O O . ALA A 1 68 ? -3.994 4.065 14.873 1.00 89.06 68 ALA A O 1
ATOM 541 N N . ALA A 1 69 ? -5.194 5.019 16.512 1.00 90.44 69 ALA A N 1
ATOM 542 C CA . ALA A 1 69 ? -5.329 6.313 15.840 1.00 90.44 69 ALA A CA 1
ATOM 543 C C . ALA A 1 69 ? -3.980 7.021 15.604 1.00 90.44 69 ALA A C 1
ATOM 545 O O . ALA A 1 69 ? -3.802 7.683 14.583 1.00 90.44 69 ALA A O 1
ATOM 546 N N . ALA A 1 70 ? -3.022 6.914 16.532 1.00 91.44 70 ALA A N 1
ATOM 547 C CA . ALA A 1 70 ? -1.688 7.483 16.342 1.00 91.44 70 ALA A CA 1
ATOM 548 C C . ALA A 1 70 ? -0.918 6.768 15.221 1.00 91.44 70 ALA A C 1
ATOM 550 O O . ALA A 1 70 ? -0.267 7.435 14.419 1.00 91.44 70 ALA A O 1
ATOM 551 N N . GLU A 1 71 ? -1.038 5.443 15.128 1.00 91.94 71 GLU A N 1
ATOM 552 C CA . GLU A 1 71 ? -0.452 4.673 14.031 1.00 91.94 71 GLU A CA 1
ATOM 553 C C . GLU A 1 71 ? -1.125 5.007 12.688 1.00 91.94 71 GLU A C 1
ATOM 555 O O . GLU A 1 71 ? -0.430 5.262 11.712 1.00 91.94 71 GLU A O 1
ATOM 560 N N . ILE A 1 72 ? -2.452 5.173 12.631 1.00 91.06 72 ILE A N 1
ATOM 561 C CA . ILE A 1 72 ? -3.141 5.610 11.396 1.00 91.06 72 ILE A CA 1
ATOM 562 C C . ILE A 1 72 ? -2.598 6.945 10.890 1.00 91.06 72 ILE A C 1
ATOM 564 O O . ILE A 1 72 ? -2.329 7.085 9.698 1.00 91.06 72 ILE A O 1
ATOM 568 N N . ARG A 1 73 ? -2.369 7.909 11.789 1.00 92.88 73 ARG A N 1
ATOM 569 C CA . ARG A 1 73 ? -1.768 9.199 11.420 1.00 92.88 73 ARG A CA 1
ATOM 570 C C . ARG A 1 73 ? -0.330 9.067 10.927 1.00 92.88 73 ARG A C 1
ATOM 572 O O . ARG A 1 73 ? 0.094 9.857 10.090 1.00 92.88 73 ARG A O 1
ATOM 579 N N . ARG A 1 74 ? 0.434 8.077 11.402 1.00 90.38 74 ARG A N 1
ATOM 580 C CA . ARG A 1 74 ? 1.753 7.775 10.819 1.00 90.38 74 ARG A CA 1
ATOM 581 C C . ARG A 1 74 ? 1.618 7.242 9.396 1.00 90.38 74 ARG A C 1
ATOM 583 O O . ARG A 1 74 ? 2.389 7.660 8.539 1.00 90.38 74 ARG A O 1
ATOM 590 N N . GLY A 1 75 ? 0.622 6.394 9.136 1.00 88.44 75 GLY A N 1
ATOM 591 C CA . GLY A 1 75 ? 0.270 5.956 7.783 1.00 88.44 75 GLY A CA 1
ATOM 592 C C . GLY A 1 75 ? -0.139 7.122 6.874 1.00 88.44 75 GLY A C 1
ATOM 593 O O . GLY A 1 75 ? 0.355 7.230 5.756 1.00 88.44 75 GLY A O 1
ATOM 594 N N . ALA A 1 76 ? -0.961 8.052 7.368 1.00 90.31 76 ALA A N 1
ATOM 595 C CA . ALA A 1 76 ? -1.337 9.265 6.635 1.00 90.31 76 ALA A CA 1
ATOM 596 C C . ALA A 1 76 ? -0.118 10.150 6.317 1.00 90.31 76 ALA A C 1
ATOM 598 O O . ALA A 1 76 ? 0.090 10.528 5.168 1.00 90.31 76 ALA A O 1
ATOM 599 N N . ALA A 1 77 ? 0.751 10.393 7.303 1.00 90.38 77 ALA A N 1
ATOM 600 C CA . ALA A 1 77 ? 1.976 11.167 7.109 1.00 90.38 77 ALA A CA 1
ATOM 601 C C . ALA A 1 77 ? 2.965 10.493 6.140 1.00 90.38 77 ALA A C 1
ATOM 603 O O . ALA A 1 77 ? 3.731 11.174 5.460 1.00 90.38 77 ALA A O 1
ATOM 604 N N . PHE A 1 78 ? 2.970 9.160 6.077 1.00 88.81 78 PHE A N 1
ATOM 605 C CA . PHE A 1 78 ? 3.714 8.418 5.064 1.00 88.81 78 PHE A CA 1
ATOM 606 C C . PHE A 1 78 ? 3.152 8.685 3.661 1.00 88.81 78 PHE A C 1
ATOM 608 O O . PHE A 1 78 ? 3.918 9.033 2.766 1.00 88.81 78 PHE A O 1
ATOM 615 N N . LEU A 1 79 ? 1.828 8.613 3.483 1.00 88.94 79 LEU A N 1
ATOM 616 C CA . LEU A 1 79 ? 1.183 8.949 2.210 1.00 88.94 79 LEU A CA 1
ATOM 617 C C . LEU A 1 79 ? 1.460 10.393 1.783 1.00 88.94 79 LEU A C 1
ATOM 619 O O . LEU A 1 79 ? 1.770 10.623 0.619 1.00 88.94 79 LEU A O 1
ATOM 623 N N . ASP A 1 80 ? 1.404 11.360 2.699 1.00 89.38 80 ASP A N 1
ATOM 624 C CA . ASP A 1 80 ? 1.705 12.759 2.375 1.00 89.38 80 ASP A CA 1
ATOM 625 C C . ASP A 1 80 ? 3.133 12.931 1.838 1.00 89.38 80 ASP A C 1
ATOM 627 O O . ASP A 1 80 ? 3.331 13.623 0.840 1.00 89.38 80 ASP A O 1
ATOM 631 N N . LYS A 1 81 ? 4.118 12.241 2.429 1.00 89.12 81 LYS A N 1
ATOM 632 C CA . LYS A 1 81 ? 5.501 12.242 1.924 1.00 89.12 81 LYS A CA 1
ATOM 633 C C . LYS A 1 81 ? 5.610 11.613 0.536 1.00 89.12 81 LYS A C 1
ATOM 635 O O . LYS A 1 81 ? 6.284 12.165 -0.327 1.00 89.12 81 LYS A O 1
ATOM 640 N N . GLU A 1 82 ? 4.931 10.493 0.290 1.00 85.12 82 GLU A N 1
ATOM 641 C CA . GLU A 1 82 ? 4.909 9.883 -1.047 1.00 85.12 82 GLU A CA 1
ATOM 642 C C . GLU A 1 82 ? 4.213 10.787 -2.077 1.00 85.12 82 GLU A C 1
ATOM 644 O O . GLU A 1 82 ? 4.621 10.860 -3.237 1.00 85.12 82 GLU A O 1
ATOM 649 N N . ALA A 1 83 ? 3.199 11.549 -1.660 1.00 87.38 83 ALA A N 1
ATOM 650 C CA . ALA A 1 83 ? 2.504 12.496 -2.521 1.00 87.38 83 ALA A CA 1
ATOM 651 C C . ALA A 1 83 ? 3.387 13.676 -2.967 1.00 87.38 83 ALA A C 1
ATOM 653 O O . ALA A 1 83 ? 3.146 14.233 -4.040 1.00 87.38 83 ALA A O 1
ATOM 654 N N . GLU A 1 84 ? 4.403 14.059 -2.186 1.00 89.44 84 GLU A N 1
ATOM 655 C CA . GLU A 1 84 ? 5.385 15.086 -2.574 1.00 89.44 84 GLU A CA 1
ATOM 656 C C . GLU A 1 84 ? 6.253 14.642 -3.758 1.00 89.44 84 GLU A C 1
ATOM 658 O O . GLU A 1 84 ? 6.673 15.478 -4.559 1.00 89.44 84 GLU A O 1
ATOM 663 N N . LEU A 1 85 ? 6.478 13.333 -3.892 1.00 84.75 85 LEU A N 1
ATOM 664 C CA . LEU A 1 85 ? 7.280 12.720 -4.953 1.00 84.75 85 LEU A CA 1
ATOM 665 C C . LEU A 1 85 ? 6.437 12.297 -6.167 1.00 84.75 85 LEU A C 1
ATOM 667 O O . LEU A 1 85 ? 6.970 11.997 -7.235 1.00 84.75 85 LEU A O 1
ATOM 671 N N . ALA A 1 86 ? 5.113 12.262 -6.016 1.00 83.06 86 ALA A N 1
ATOM 672 C CA . ALA A 1 86 ? 4.192 11.801 -7.041 1.00 83.06 86 ALA A CA 1
ATOM 673 C C . ALA A 1 86 ? 3.899 12.857 -8.121 1.00 83.06 86 ALA A C 1
ATOM 675 O O . ALA A 1 86 ? 3.936 14.069 -7.906 1.00 83.06 86 ALA A O 1
ATOM 676 N N . THR A 1 87 ? 3.506 12.388 -9.308 1.00 83.81 87 THR A N 1
ATOM 677 C CA . THR A 1 87 ? 2.932 13.251 -10.351 1.00 83.81 87 THR A CA 1
ATOM 678 C C . THR A 1 87 ? 1.606 13.863 -9.890 1.00 83.81 87 THR A C 1
ATOM 680 O O . THR A 1 87 ? 0.898 13.269 -9.084 1.00 83.81 87 THR A O 1
ATOM 683 N N . GLU A 1 88 ? 1.204 15.013 -10.441 1.00 81.81 88 GLU A N 1
ATOM 684 C CA . GLU A 1 88 ? -0.027 15.715 -10.024 1.00 81.81 88 GLU A CA 1
ATOM 685 C C . GLU A 1 88 ? -1.298 14.846 -10.076 1.00 81.81 88 GLU A C 1
ATOM 687 O O . GLU A 1 88 ? -2.189 14.993 -9.238 1.00 81.81 88 GLU A O 1
ATOM 692 N N . ALA A 1 89 ? -1.383 13.909 -11.027 1.00 78.75 89 ALA A N 1
ATOM 693 C CA . ALA A 1 89 ? -2.501 12.972 -11.104 1.00 78.75 89 ALA A CA 1
ATOM 694 C C . ALA A 1 89 ? -2.519 11.997 -9.912 1.00 78.75 89 ALA A C 1
ATOM 696 O O . ALA A 1 89 ? -3.552 11.848 -9.263 1.00 78.75 89 ALA A O 1
ATOM 697 N N . LYS A 1 90 ? -1.380 11.368 -9.590 1.00 83.38 90 LYS A N 1
ATOM 698 C CA . LYS A 1 90 ? -1.273 10.399 -8.486 1.00 83.38 90 LYS A CA 1
ATOM 699 C C . LYS A 1 90 ? -1.264 11.069 -7.116 1.00 83.38 90 LYS A C 1
ATOM 701 O O . LYS A 1 90 ? -1.913 10.581 -6.196 1.00 83.38 90 LYS A O 1
ATOM 706 N N . LYS A 1 91 ? -0.639 12.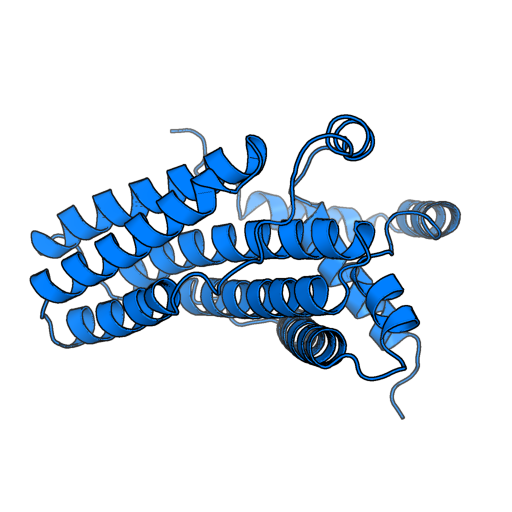238 -7.011 1.00 87.00 91 LYS A N 1
ATOM 707 C CA . LYS A 1 91 ? -0.626 13.095 -5.825 1.00 87.00 91 LYS A CA 1
ATOM 708 C C . LYS A 1 91 ? -2.030 13.349 -5.285 1.00 87.00 91 LYS A C 1
ATOM 710 O O . LYS A 1 91 ? -2.249 13.207 -4.089 1.00 87.00 91 LYS A O 1
ATOM 715 N N . LYS A 1 92 ? -3.006 13.655 -6.149 1.00 88.88 92 LYS A N 1
ATOM 716 C CA . LYS A 1 92 ? -4.404 13.856 -5.726 1.00 88.88 92 LYS A CA 1
ATOM 717 C C . LYS A 1 92 ? -5.001 12.618 -5.054 1.00 88.88 92 LYS A C 1
ATOM 719 O O . LYS A 1 92 ? -5.631 12.758 -4.010 1.00 88.88 92 LYS A O 1
ATOM 724 N N . THR A 1 93 ? -4.787 11.431 -5.621 1.00 86.12 93 THR A N 1
ATOM 725 C CA . THR A 1 93 ? -5.294 10.162 -5.071 1.00 86.12 93 THR A CA 1
ATOM 726 C C . THR A 1 93 ? -4.629 9.812 -3.738 1.00 86.12 93 THR A C 1
ATOM 728 O O . THR A 1 93 ? -5.311 9.412 -2.792 1.00 86.12 93 THR A O 1
ATOM 731 N N . ILE A 1 94 ? -3.313 10.016 -3.632 1.00 88.50 94 ILE A N 1
ATOM 732 C CA . ILE A 1 94 ? -2.558 9.756 -2.401 1.00 88.50 94 ILE A CA 1
ATOM 733 C C . ILE A 1 94 ? -2.981 10.735 -1.294 1.00 88.50 94 ILE A C 1
ATOM 735 O O . ILE A 1 94 ? -3.323 10.293 -0.201 1.00 88.50 94 ILE A O 1
ATOM 739 N N . ILE A 1 95 ? -3.074 12.040 -1.587 1.00 91.50 95 ILE A N 1
ATOM 740 C CA . ILE A 1 95 ? -3.543 13.060 -0.629 1.00 91.50 95 ILE A CA 1
ATOM 741 C C . ILE A 1 95 ? -4.980 12.781 -0.176 1.00 91.50 95 ILE A C 1
ATOM 743 O O . ILE A 1 95 ? -5.311 12.965 0.994 1.00 91.50 95 ILE A O 1
ATOM 747 N N . ALA A 1 96 ? -5.859 12.351 -1.085 1.00 90.50 96 ALA A N 1
ATOM 748 C CA . ALA A 1 96 ? -7.225 11.989 -0.720 1.00 90.50 96 ALA A CA 1
ATOM 749 C C . ALA A 1 96 ? -7.244 10.825 0.284 1.00 90.50 96 ALA A C 1
ATOM 751 O O . ALA A 1 96 ? -7.954 10.899 1.285 1.00 90.50 96 ALA A O 1
ATOM 752 N N . SER A 1 97 ? -6.404 9.812 0.060 1.00 91.00 97 SER A N 1
ATOM 753 C CA . SER A 1 97 ? -6.259 8.662 0.958 1.00 91.00 97 SER A CA 1
ATOM 754 C C . SER A 1 97 ? -5.647 9.055 2.311 1.00 91.00 97 SER A C 1
ATOM 756 O O . SER A 1 97 ? -6.127 8.612 3.351 1.00 91.00 97 SER A O 1
ATOM 758 N N . ALA A 1 98 ? -4.648 9.946 2.325 1.00 91.69 98 ALA A N 1
ATOM 759 C CA . ALA A 1 98 ? -4.058 10.486 3.554 1.00 91.69 98 ALA A CA 1
ATOM 760 C C . ALA A 1 98 ? -5.097 11.228 4.408 1.00 91.69 98 ALA A C 1
ATOM 762 O O . ALA A 1 98 ? -5.250 10.955 5.598 1.00 91.69 98 ALA A O 1
ATOM 763 N N . ARG A 1 99 ? -5.895 12.102 3.782 1.00 94.31 99 ARG A N 1
ATOM 764 C CA . ARG A 1 99 ? -6.980 12.830 4.461 1.00 94.31 99 ARG A CA 1
ATOM 765 C C . ARG A 1 99 ? -8.056 11.904 5.005 1.00 94.31 99 ARG A C 1
ATOM 767 O O . ARG A 1 99 ? -8.595 12.162 6.079 1.00 94.31 99 ARG A O 1
ATOM 774 N N . GLU A 1 100 ? -8.393 10.852 4.267 1.00 93.19 100 GLU A N 1
ATOM 775 C CA . GLU A 1 100 ? -9.352 9.856 4.728 1.00 93.19 100 GLU A CA 1
ATOM 776 C C . GLU A 1 100 ? -8.842 9.121 5.976 1.00 93.19 100 GLU A C 1
ATOM 778 O O . GLU A 1 100 ? -9.591 8.981 6.947 1.00 93.19 100 GLU A O 1
ATOM 783 N N . LEU A 1 101 ? -7.564 8.722 5.991 1.00 92.44 101 LEU A N 1
ATOM 784 C CA . LEU A 1 101 ? -6.922 8.128 7.166 1.00 92.44 101 LEU A CA 1
ATOM 785 C C . LEU A 1 101 ? -6.939 9.082 8.364 1.00 92.44 101 LEU A C 1
ATOM 787 O O . LEU A 1 101 ? -7.300 8.663 9.461 1.00 92.44 101 LEU A O 1
ATOM 791 N N . ASP A 1 102 ? -6.624 10.364 8.175 1.00 93.44 102 ASP A N 1
ATOM 792 C CA . ASP A 1 102 ? -6.658 11.355 9.258 1.00 93.44 102 ASP A CA 1
ATOM 793 C C . ASP A 1 102 ? -8.059 11.526 9.858 1.00 93.44 102 ASP A C 1
ATOM 795 O O . ASP A 1 102 ? -8.237 11.511 11.082 1.00 93.44 102 ASP A O 1
ATOM 799 N N . GLN A 1 103 ? -9.079 11.636 9.003 1.00 93.50 103 GLN A N 1
ATOM 800 C CA . GLN A 1 103 ? -10.472 11.708 9.443 1.00 93.50 103 GLN A CA 1
ATOM 801 C C . GLN A 1 103 ? -10.890 10.434 10.180 1.00 93.50 103 GLN A C 1
ATOM 803 O O . GLN A 1 103 ? -11.612 10.491 11.180 1.00 93.50 103 GLN A O 1
ATOM 808 N N . PHE A 1 104 ? -10.440 9.275 9.704 1.00 92.38 104 PHE A N 1
ATOM 809 C CA . PHE A 1 104 ? -10.707 7.998 10.341 1.00 92.38 104 PHE A CA 1
ATOM 810 C C . PHE A 1 104 ? -10.009 7.881 11.706 1.00 92.38 104 PHE A C 1
ATOM 812 O O . PHE A 1 104 ? -10.670 7.532 12.684 1.00 92.38 104 PHE A O 1
ATOM 819 N N . ALA A 1 105 ? -8.743 8.293 11.828 1.00 92.06 105 ALA A N 1
ATOM 820 C CA . ALA A 1 105 ? -8.015 8.347 13.098 1.00 92.06 105 ALA A CA 1
ATOM 821 C C . ALA A 1 105 ? -8.736 9.216 14.139 1.00 92.06 105 ALA A C 1
ATOM 823 O O . ALA A 1 105 ? -8.796 8.879 15.325 1.00 92.06 105 ALA A O 1
ATOM 824 N N . ASP A 1 106 ? -9.324 10.336 13.713 1.00 93.31 106 ASP A N 1
ATOM 825 C CA . ASP A 1 106 ? -10.115 11.191 14.594 1.00 93.31 106 ASP A CA 1
ATOM 826 C C . ASP A 1 106 ? -11.404 10.532 15.084 1.00 93.31 106 ASP A C 1
ATOM 828 O O . ASP A 1 106 ? -11.791 10.747 16.238 1.00 93.31 106 ASP A O 1
ATOM 832 N N . ARG A 1 107 ? -12.069 9.737 14.240 1.00 91.94 107 ARG A N 1
ATOM 833 C CA . ARG A 1 107 ? -13.251 8.956 14.630 1.00 91.94 107 ARG A CA 1
ATOM 834 C C . ARG A 1 107 ? -12.874 7.811 15.562 1.00 91.94 107 ARG A C 1
ATOM 836 O O . ARG A 1 107 ? -13.520 7.638 16.595 1.00 91.94 107 ARG A O 1
ATOM 843 N N . GLU A 1 108 ? -11.804 7.090 15.254 1.00 88.19 108 GLU A N 1
ATOM 844 C CA . GLU A 1 108 ? -11.323 5.980 16.071 1.00 88.19 108 GLU A CA 1
ATOM 845 C C . GLU A 1 108 ? -10.903 6.444 17.465 1.00 88.19 108 GLU A C 1
ATOM 847 O O . GLU A 1 108 ? -11.358 5.891 18.465 1.00 88.19 108 GLU A O 1
ATOM 852 N N . ARG A 1 109 ? -10.145 7.543 17.560 1.00 89.94 109 ARG A N 1
ATOM 853 C CA . ARG A 1 109 ? -9.761 8.152 18.843 1.00 89.94 109 ARG A CA 1
ATOM 854 C C . ARG A 1 109 ? -10.967 8.498 19.722 1.00 89.94 109 ARG A C 1
ATOM 856 O O . ARG A 1 109 ? -10.858 8.463 20.945 1.00 89.94 109 ARG A O 1
ATOM 863 N N . LYS A 1 110 ? -12.098 8.863 19.110 1.00 90.94 110 LYS A N 1
ATOM 864 C CA . LYS A 1 110 ? -13.360 9.183 19.799 1.00 90.94 110 LYS A CA 1
ATOM 865 C C . LYS A 1 110 ? -14.201 7.939 20.121 1.00 90.94 110 LYS A C 1
ATOM 867 O O . LYS A 1 110 ? -15.269 8.086 20.705 1.00 90.94 110 LYS A O 1
ATOM 872 N N . GLY A 1 111 ? -13.755 6.738 19.743 1.00 84.94 111 GLY A N 1
ATOM 873 C CA . GLY A 1 111 ? -14.516 5.495 19.888 1.00 84.94 111 GLY A CA 1
ATOM 874 C C . GLY A 1 111 ? -15.728 5.401 18.954 1.00 84.94 111 GLY A C 1
ATOM 875 O O . GLY A 1 111 ? -16.639 4.622 19.216 1.00 84.94 111 GLY A O 1
ATOM 876 N N . ALA A 1 112 ? -15.760 6.207 17.887 1.00 86.81 112 ALA A N 1
ATOM 877 C CA . ALA A 1 112 ? -16.862 6.252 16.923 1.00 86.81 112 ALA A CA 1
ATOM 878 C C . ALA A 1 112 ? -16.737 5.199 15.805 1.00 86.81 112 ALA A C 1
ATOM 880 O O . ALA A 1 112 ? -17.622 5.097 14.962 1.00 86.81 112 ALA A O 1
ATOM 881 N N . VAL A 1 113 ? -15.639 4.437 15.779 1.00 85.00 113 VAL A N 1
ATOM 882 C CA . VAL A 1 113 ? -15.458 3.298 14.871 1.00 85.00 113 VAL A CA 1
ATOM 883 C C . VAL A 1 113 ? -15.925 2.043 15.589 1.00 85.00 113 VAL A C 1
ATOM 885 O O . VAL A 1 113 ? -15.437 1.709 16.669 1.00 85.00 113 VAL A O 1
ATOM 888 N N . HIS A 1 114 ? -16.881 1.345 14.985 1.00 80.00 114 HIS A N 1
ATOM 889 C CA . HIS A 1 114 ? -17.593 0.252 15.648 1.00 80.00 114 HIS A CA 1
ATOM 890 C C . HIS A 1 114 ? -17.229 -1.136 15.116 1.00 80.00 114 HIS A C 1
ATOM 892 O O . HIS A 1 114 ? -17.708 -2.136 15.650 1.00 80.00 114 HIS A O 1
ATOM 898 N N . SER A 1 115 ? -16.391 -1.231 14.079 1.00 88.19 115 SER A N 1
ATOM 899 C CA . SER A 1 115 ? -16.017 -2.523 13.506 1.00 88.19 115 SER A CA 1
ATOM 900 C C . SER A 1 115 ? -14.616 -2.538 12.905 1.00 88.19 115 SER A C 1
ATOM 902 O O . SER A 1 115 ? -14.179 -1.568 12.290 1.00 88.19 115 SER A O 1
ATOM 904 N N . VAL A 1 116 ? -13.959 -3.697 13.009 1.00 87.62 116 VAL A N 1
ATOM 905 C CA . VAL A 1 116 ? -12.702 -3.994 12.299 1.00 87.62 116 VAL A CA 1
ATOM 906 C C . VAL A 1 116 ? -12.897 -3.857 10.786 1.00 87.62 116 VAL A C 1
ATOM 908 O O . VAL A 1 116 ? -12.007 -3.408 10.081 1.00 87.62 116 VAL A O 1
ATOM 911 N N . GLN A 1 117 ? -14.085 -4.186 10.275 1.00 89.31 117 GLN A N 1
ATOM 912 C CA . GLN A 1 117 ? -14.367 -4.098 8.845 1.00 89.31 117 GLN A CA 1
ATOM 913 C C . GLN A 1 117 ? -14.353 -2.652 8.323 1.00 89.31 117 GLN A C 1
ATOM 915 O O . GLN A 1 117 ? -14.011 -2.422 7.167 1.00 89.31 117 GLN A O 1
ATOM 920 N N . GLU A 1 118 ? -14.717 -1.668 9.149 1.00 89.44 118 GLU A N 1
ATOM 921 C CA . GLU A 1 118 ? -14.619 -0.255 8.772 1.00 89.44 118 GLU A CA 1
ATOM 922 C C . GLU A 1 118 ? -13.154 0.191 8.659 1.00 89.44 118 GLU A C 1
ATOM 924 O O . GLU A 1 118 ? -12.794 0.824 7.668 1.00 89.44 118 GLU A O 1
ATOM 929 N N . LEU A 1 119 ? -12.316 -0.213 9.623 1.00 88.56 119 LEU A N 1
ATOM 930 C CA . LEU A 1 119 ? -10.863 0.001 9.616 1.00 88.56 119 LEU A CA 1
ATOM 931 C C . LEU A 1 119 ? -10.217 -0.602 8.362 1.00 88.56 119 LEU A C 1
ATOM 933 O O . LEU A 1 119 ? -9.545 0.092 7.601 1.00 88.56 119 LEU A O 1
ATOM 937 N N . GLU A 1 120 ? -10.494 -1.878 8.103 1.00 90.00 120 GLU A N 1
ATOM 938 C CA . GLU A 1 120 ? -9.926 -2.622 6.976 1.00 90.00 120 GLU A CA 1
ATOM 939 C C . GLU A 1 120 ? -10.320 -2.032 5.614 1.00 90.00 120 GLU A C 1
ATOM 941 O O . GLU A 1 120 ? -9.503 -2.002 4.699 1.00 90.00 120 GLU A O 1
ATOM 946 N N . ARG A 1 121 ? -11.529 -1.471 5.471 1.00 90.94 121 ARG A N 1
ATOM 947 C CA . ARG A 1 121 ? -11.940 -0.789 4.230 1.00 90.94 121 ARG A CA 1
ATOM 948 C C . ARG A 1 121 ? -11.183 0.511 3.979 1.00 90.94 121 ARG A C 1
ATOM 950 O O . ARG A 1 121 ? -10.914 0.828 2.823 1.00 90.94 121 ARG A O 1
ATOM 957 N N . VAL A 1 122 ? -10.889 1.281 5.026 1.00 91.12 122 VAL A N 1
ATOM 958 C CA . VAL A 1 122 ? -10.096 2.513 4.891 1.00 91.12 122 VAL A CA 1
ATOM 959 C C . VAL A 1 122 ? -8.655 2.161 4.531 1.00 91.12 122 VAL A C 1
ATOM 961 O O . VAL A 1 122 ? -8.096 2.741 3.601 1.00 91.12 122 VAL A O 1
ATOM 964 N N . PHE A 1 123 ? -8.085 1.149 5.187 1.00 90.94 123 PHE A N 1
ATOM 965 C CA . PHE A 1 123 ? -6.761 0.633 4.832 1.00 90.94 123 PHE A CA 1
ATOM 966 C C . PHE A 1 123 ? -6.727 0.096 3.413 1.00 90.94 123 PHE A C 1
ATOM 968 O O . PHE A 1 123 ? -5.810 0.426 2.672 1.00 90.94 123 PHE A O 1
ATOM 975 N N . ALA A 1 124 ? -7.766 -0.615 2.981 1.00 91.44 124 ALA A N 1
ATOM 976 C CA . ALA A 1 124 ? -7.838 -1.121 1.623 1.00 91.44 124 ALA A CA 1
ATOM 977 C C . ALA A 1 124 ? -7.752 -0.016 0.560 1.00 91.44 124 ALA A C 1
ATOM 979 O O . ALA A 1 124 ? -7.079 -0.188 -0.455 1.00 91.44 124 ALA A O 1
ATOM 980 N N . ARG A 1 125 ? -8.391 1.137 0.792 1.00 90.44 125 ARG A N 1
ATOM 981 C CA . ARG A 1 125 ? -8.308 2.286 -0.123 1.00 90.44 125 ARG A CA 1
ATOM 982 C C . ARG A 1 125 ? -6.924 2.931 -0.127 1.00 90.44 125 ARG A C 1
ATOM 984 O O . ARG A 1 125 ? -6.404 3.221 -1.203 1.00 90.44 125 ARG A O 1
ATOM 991 N N . ALA A 1 126 ? -6.316 3.105 1.047 1.00 89.75 126 ALA A N 1
ATOM 992 C CA . ALA A 1 126 ? -4.957 3.630 1.165 1.00 89.75 126 ALA A CA 1
ATOM 993 C C . ALA A 1 126 ? -3.925 2.724 0.471 1.00 89.75 126 ALA A C 1
ATOM 995 O O . ALA A 1 126 ? -3.101 3.198 -0.311 1.00 89.75 126 ALA A O 1
ATOM 996 N N . GLU A 1 127 ? -4.022 1.416 0.696 1.00 90.50 127 GLU A N 1
ATOM 997 C CA . GLU A 1 127 ? -3.191 0.393 0.061 1.00 90.50 127 GLU A CA 1
ATOM 998 C C . GLU A 1 127 ? -3.392 0.371 -1.458 1.00 90.50 127 GLU A C 1
ATOM 1000 O O . GLU A 1 127 ? -2.431 0.336 -2.219 1.00 90.50 127 GLU A O 1
ATOM 1005 N N . HIS A 1 128 ? -4.630 0.504 -1.939 1.00 91.44 128 HIS A N 1
ATOM 1006 C CA . HIS A 1 128 ? -4.892 0.601 -3.373 1.00 91.44 128 HIS A CA 1
ATOM 1007 C C . HIS A 1 128 ? -4.221 1.835 -4.006 1.00 91.44 128 HIS A C 1
ATOM 1009 O O . HIS A 1 128 ? -3.598 1.730 -5.064 1.00 91.44 128 HIS A O 1
ATOM 1015 N N . ALA A 1 129 ? -4.281 2.999 -3.350 1.00 88.94 129 ALA A N 1
ATOM 1016 C CA . ALA A 1 129 ? -3.595 4.202 -3.824 1.00 88.94 129 ALA A CA 1
ATOM 1017 C C . ALA A 1 129 ? -2.064 4.022 -3.872 1.00 88.94 129 ALA A C 1
ATOM 1019 O O . ALA A 1 129 ? -1.421 4.443 -4.839 1.00 88.94 129 ALA A O 1
ATOM 1020 N N . LEU A 1 130 ? -1.484 3.350 -2.871 1.00 87.31 130 LEU A N 1
ATOM 1021 C CA . LEU A 1 130 ? -0.061 2.997 -2.846 1.00 87.31 130 LEU A CA 1
ATOM 1022 C C . LEU A 1 130 ? 0.318 1.993 -3.935 1.00 87.31 130 LEU A C 1
ATOM 1024 O O . LEU A 1 130 ? 1.389 2.124 -4.535 1.00 87.31 130 LEU A O 1
ATOM 1028 N N . ALA A 1 131 ? -0.555 1.029 -4.229 1.00 90.06 131 ALA A N 1
ATOM 1029 C CA . ALA A 1 131 ? -0.353 0.073 -5.309 1.00 90.06 131 ALA A CA 1
ATOM 1030 C C . ALA A 1 131 ? -0.256 0.788 -6.662 1.00 90.06 131 ALA A C 1
ATOM 1032 O O . ALA A 1 131 ? 0.686 0.561 -7.424 1.00 90.06 131 ALA A O 1
ATOM 1033 N N . GLU A 1 132 ? -1.178 1.713 -6.939 1.00 87.31 132 GLU A N 1
ATOM 1034 C CA . GLU A 1 132 ? -1.162 2.501 -8.171 1.00 87.31 132 GLU A CA 1
ATOM 1035 C C . GLU A 1 132 ? 0.075 3.394 -8.298 1.00 87.31 132 GLU A C 1
ATOM 1037 O O . GLU A 1 132 ? 0.658 3.510 -9.381 1.00 87.31 132 GLU A O 1
A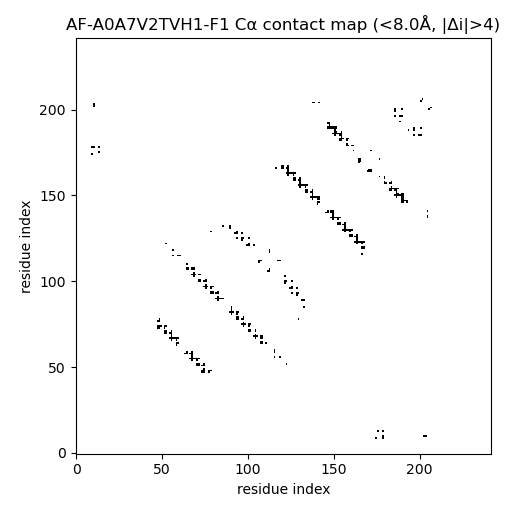TOM 1042 N N . TYR A 1 133 ? 0.463 4.054 -7.207 1.00 87.94 133 TYR A N 1
ATOM 1043 C CA . TYR A 1 133 ? 1.646 4.903 -7.179 1.00 87.94 133 TYR A CA 1
ATOM 1044 C C . TYR A 1 133 ? 2.921 4.087 -7.412 1.00 87.94 133 TYR A C 1
ATOM 1046 O O . TYR A 1 133 ? 3.711 4.416 -8.298 1.00 87.94 133 TYR A O 1
ATOM 1054 N N . SER A 1 134 ? 3.072 2.969 -6.702 1.00 88.56 134 SER A N 1
ATOM 1055 C CA . SER A 1 134 ? 4.205 2.054 -6.855 1.00 88.56 134 SER A CA 1
ATOM 1056 C C . SER A 1 134 ? 4.284 1.493 -8.272 1.00 88.56 134 SER A C 1
ATOM 1058 O O . SER A 1 134 ? 5.361 1.434 -8.855 1.00 88.56 134 SER A O 1
ATOM 1060 N N . HIS A 1 135 ? 3.148 1.157 -8.884 1.00 89.94 135 HIS A N 1
ATOM 1061 C CA . HIS A 1 135 ? 3.114 0.720 -10.277 1.00 89.94 135 HIS A CA 1
ATOM 1062 C C . HIS A 1 135 ? 3.582 1.823 -11.243 1.00 89.94 135 HIS A C 1
ATOM 1064 O O . HIS A 1 135 ? 4.371 1.554 -12.147 1.00 89.94 135 HIS A O 1
ATOM 1070 N N . SER A 1 136 ? 3.168 3.078 -11.029 1.00 87.31 136 SER A N 1
ATOM 1071 C CA . SER A 1 136 ? 3.661 4.223 -11.814 1.00 87.31 136 SER A CA 1
ATOM 1072 C C . SER A 1 136 ? 5.178 4.377 -11.696 1.00 87.31 136 SER A C 1
ATOM 1074 O O . SER A 1 136 ? 5.864 4.509 -12.707 1.00 87.31 136 SER A O 1
ATOM 1076 N N . ARG A 1 137 ? 5.718 4.287 -10.475 1.00 87.00 137 ARG A N 1
ATOM 1077 C CA . ARG A 1 137 ? 7.165 4.346 -10.219 1.00 87.00 137 ARG A CA 1
ATOM 1078 C C . ARG A 1 137 ? 7.912 3.188 -10.875 1.00 87.00 137 ARG A C 1
ATOM 1080 O O . ARG A 1 137 ? 8.985 3.393 -11.432 1.00 87.00 137 ARG A O 1
ATOM 1087 N N . ALA A 1 138 ? 7.326 1.990 -10.876 1.00 87.94 138 ALA A N 1
ATOM 1088 C CA . ALA A 1 138 ? 7.894 0.836 -11.562 1.00 87.94 138 ALA A CA 1
ATOM 1089 C C . ALA A 1 138 ? 8.039 1.090 -13.069 1.00 87.94 138 ALA A C 1
ATOM 1091 O O . ALA A 1 138 ? 9.097 0.815 -13.635 1.00 87.94 138 ALA A O 1
ATOM 1092 N N . LEU A 1 139 ? 7.010 1.665 -13.704 1.00 87.81 139 LEU A N 1
ATOM 1093 C CA . LEU A 1 139 ? 7.049 2.051 -15.116 1.00 87.81 139 LEU A CA 1
ATOM 1094 C C . LEU A 1 139 ? 8.085 3.151 -15.378 1.00 87.81 139 LEU A C 1
ATOM 1096 O O . LEU A 1 139 ? 8.890 3.019 -16.297 1.00 87.81 139 LEU A O 1
ATOM 1100 N N . GLU A 1 140 ? 8.112 4.207 -14.564 1.00 86.38 140 GLU A N 1
ATOM 1101 C CA . GLU A 1 140 ? 9.091 5.298 -14.681 1.00 86.38 140 GLU A CA 1
ATOM 1102 C C . GLU A 1 140 ? 10.533 4.776 -14.605 1.00 86.38 140 GLU A C 1
ATOM 1104 O O . GLU A 1 140 ? 11.336 5.035 -15.505 1.00 86.38 140 GLU A O 1
ATOM 1109 N N . SER A 1 141 ? 10.856 3.982 -13.579 1.00 88.12 141 SER A N 1
ATOM 1110 C CA . SER A 1 141 ? 12.175 3.363 -13.419 1.00 88.12 141 SER A CA 1
ATOM 1111 C C . SER A 1 141 ? 12.506 2.422 -14.574 1.00 88.12 141 SER A C 1
ATOM 1113 O O . SER A 1 141 ? 13.644 2.396 -15.043 1.00 88.12 141 SER A O 1
ATOM 1115 N N . TRP A 1 142 ? 11.521 1.674 -15.074 1.00 86.62 142 TRP A N 1
ATOM 1116 C CA . TRP A 1 142 ? 11.699 0.772 -16.205 1.00 86.62 142 TRP A CA 1
ATOM 1117 C C . TRP A 1 142 ? 12.074 1.521 -17.485 1.00 86.62 142 TRP A C 1
ATOM 1119 O O . TRP A 1 142 ? 13.089 1.203 -18.109 1.00 86.62 142 TRP A O 1
ATOM 1129 N N . TYR A 1 143 ? 11.326 2.569 -17.842 1.00 85.69 143 TYR A N 1
ATOM 1130 C CA . TYR A 1 143 ? 11.642 3.421 -18.994 1.00 85.69 143 TYR A CA 1
ATOM 1131 C C . TYR A 1 143 ? 12.952 4.198 -18.803 1.00 85.69 143 TYR A C 1
ATOM 1133 O O . TYR A 1 143 ? 13.696 4.405 -19.763 1.00 85.69 143 TYR A O 1
ATOM 1141 N N . GLY A 1 144 ? 13.283 4.552 -17.560 1.00 86.12 144 GLY A N 1
ATOM 1142 C CA . GLY A 1 144 ? 14.573 5.114 -17.160 1.00 86.12 144 GLY A CA 1
ATOM 1143 C C . GLY A 1 144 ? 15.731 4.108 -17.132 1.00 86.12 144 GLY A C 1
ATOM 1144 O O . GLY A 1 144 ? 16.856 4.497 -16.824 1.00 86.12 144 GLY A O 1
ATOM 1145 N N . LYS A 1 145 ? 15.492 2.830 -17.466 1.00 86.19 145 LYS A N 1
ATOM 1146 C CA . LYS A 1 145 ? 16.471 1.722 -17.443 1.00 86.19 145 LYS A CA 1
ATOM 1147 C C . LYS A 1 145 ? 17.045 1.405 -16.054 1.00 86.19 145 LYS A C 1
ATOM 1149 O O . LYS A 1 145 ? 18.041 0.691 -15.942 1.00 86.19 145 LYS A O 1
ATOM 1154 N N . ALA A 1 146 ? 16.396 1.870 -14.992 1.00 89.19 146 ALA A N 1
ATOM 1155 C CA . ALA A 1 146 ? 16.690 1.519 -13.608 1.00 89.19 146 ALA A CA 1
ATOM 1156 C C . ALA A 1 146 ? 15.962 0.212 -13.235 1.00 89.19 146 ALA A C 1
ATOM 1158 O O . ALA A 1 146 ? 14.991 0.205 -12.483 1.00 89.19 146 ALA A O 1
ATOM 1159 N N . VAL A 1 147 ? 16.417 -0.915 -13.798 1.00 87.88 147 VAL A N 1
ATOM 1160 C CA . VAL A 1 147 ? 15.743 -2.230 -13.696 1.00 87.88 147 VAL A CA 1
ATOM 1161 C C . VAL A 1 147 ? 15.552 -2.697 -12.248 1.00 87.88 147 VAL A C 1
ATOM 1163 O O . VAL A 1 147 ? 14.500 -3.240 -11.917 1.00 87.88 147 VAL A O 1
ATOM 1166 N N . SER A 1 148 ? 16.544 -2.470 -11.382 1.00 89.50 148 SER A N 1
ATOM 1167 C CA . SER A 1 148 ? 16.454 -2.866 -9.970 1.00 89.50 148 SER A CA 1
ATOM 1168 C C . SER A 1 148 ? 15.366 -2.078 -9.232 1.00 89.50 148 SER A C 1
ATOM 1170 O O . SER A 1 148 ? 14.524 -2.676 -8.561 1.00 89.50 148 SER A O 1
ATOM 1172 N N . ASP A 1 149 ? 15.308 -0.758 -9.435 1.00 88.75 149 ASP A N 1
ATOM 1173 C CA . ASP A 1 149 ? 14.275 0.093 -8.835 1.00 88.75 149 ASP A CA 1
ATOM 1174 C C . ASP A 1 149 ? 12.887 -0.213 -9.411 1.00 88.75 149 ASP A C 1
ATOM 1176 O O . ASP A 1 149 ? 11.914 -0.292 -8.663 1.00 88.75 149 ASP A O 1
ATOM 1180 N N . ALA A 1 150 ? 12.798 -0.493 -10.716 1.00 88.81 150 ALA A N 1
ATOM 1181 C CA . ALA A 1 150 ? 11.561 -0.948 -11.344 1.00 88.81 150 ALA A CA 1
ATOM 1182 C C . ALA A 1 150 ? 11.039 -2.238 -10.694 1.00 88.81 150 ALA A C 1
ATOM 1184 O O . ALA A 1 150 ? 9.849 -2.347 -10.401 1.00 88.81 150 ALA A O 1
ATOM 1185 N N . GLY A 1 151 ? 11.932 -3.190 -10.408 1.00 89.62 151 GLY A N 1
ATOM 1186 C CA . GLY A 1 151 ? 11.599 -4.426 -9.701 1.00 89.62 151 GLY A CA 1
ATOM 1187 C C . GLY A 1 151 ? 11.082 -4.191 -8.296 1.00 89.62 151 GLY A C 1
ATOM 1188 O O . GLY A 1 151 ? 10.050 -4.738 -7.906 1.00 89.62 151 GLY A O 1
ATOM 1189 N N . ARG A 1 152 ? 11.779 -3.333 -7.550 1.00 91.94 152 ARG A N 1
ATOM 1190 C CA . ARG A 1 152 ? 11.399 -2.976 -6.186 1.00 91.94 152 ARG A CA 1
ATOM 1191 C C . ARG A 1 152 ? 10.009 -2.343 -6.141 1.00 91.94 152 ARG A C 1
ATOM 1193 O O . ARG A 1 152 ? 9.166 -2.769 -5.353 1.00 91.94 152 ARG A O 1
ATOM 1200 N N . HIS A 1 153 ? 9.751 -1.369 -7.010 1.00 90.62 153 HIS A N 1
ATOM 1201 C CA . HIS A 1 153 ? 8.456 -0.700 -7.098 1.00 90.62 153 HIS A CA 1
ATOM 1202 C C . HIS A 1 153 ? 7.344 -1.637 -7.584 1.00 90.62 153 HIS A C 1
ATOM 1204 O O . HIS A 1 153 ? 6.233 -1.592 -7.059 1.00 90.62 153 HIS A O 1
ATOM 1210 N N . LEU A 1 154 ? 7.640 -2.545 -8.518 1.00 91.62 154 LEU A N 1
ATOM 1211 C CA . LEU A 1 154 ? 6.684 -3.556 -8.964 1.00 91.62 154 LEU A CA 1
ATOM 1212 C C . LEU A 1 154 ? 6.293 -4.508 -7.824 1.00 91.62 154 LEU A C 1
ATOM 1214 O O . LEU A 1 154 ? 5.112 -4.786 -7.611 1.00 91.62 154 LEU A O 1
ATOM 1218 N N . LYS A 1 155 ? 7.279 -4.977 -7.057 1.00 93.06 155 LYS A N 1
ATOM 1219 C CA . LYS A 1 155 ? 7.043 -5.815 -5.881 1.00 93.06 155 LYS A CA 1
ATOM 1220 C C . LYS A 1 155 ? 6.190 -5.085 -4.842 1.00 93.06 155 LYS A C 1
ATOM 1222 O O . LYS A 1 155 ? 5.242 -5.677 -4.332 1.00 93.06 155 LYS A O 1
ATOM 1227 N N . ALA A 1 156 ? 6.495 -3.817 -4.560 1.00 89.56 156 ALA A N 1
ATOM 1228 C CA . ALA A 1 156 ? 5.704 -2.989 -3.651 1.00 89.56 156 ALA A CA 1
ATOM 1229 C C . ALA A 1 156 ? 4.252 -2.851 -4.133 1.00 89.56 156 ALA A C 1
ATOM 1231 O O . ALA A 1 156 ? 3.330 -3.088 -3.360 1.00 89.56 156 ALA A O 1
ATOM 1232 N N . ALA A 1 157 ? 4.039 -2.584 -5.426 1.00 89.88 157 ALA A N 1
ATOM 1233 C CA . ALA A 1 157 ? 2.700 -2.500 -6.007 1.00 89.88 157 ALA A CA 1
ATOM 1234 C C . ALA A 1 157 ? 1.885 -3.784 -5.785 1.00 89.88 157 ALA A C 1
ATOM 1236 O O . ALA A 1 157 ? 0.722 -3.722 -5.392 1.00 89.88 157 ALA A O 1
ATOM 1237 N N . ALA A 1 158 ? 2.504 -4.950 -5.990 1.00 91.69 158 ALA A N 1
ATOM 1238 C CA . ALA A 1 158 ? 1.850 -6.237 -5.784 1.00 91.69 158 ALA A CA 1
ATOM 1239 C C . ALA A 1 158 ? 1.539 -6.523 -4.302 1.00 91.69 158 ALA A C 1
ATOM 1241 O O . ALA A 1 158 ? 0.501 -7.107 -4.004 1.00 91.69 158 ALA A O 1
ATOM 1242 N N . VAL A 1 159 ? 2.409 -6.112 -3.371 1.00 91.75 159 VAL A N 1
ATOM 1243 C CA . VAL A 1 159 ? 2.151 -6.214 -1.921 1.00 91.75 159 VAL A CA 1
ATOM 1244 C C . VAL A 1 159 ? 0.974 -5.328 -1.516 1.00 91.75 159 VAL A C 1
ATOM 1246 O O . VAL A 1 159 ? 0.024 -5.823 -0.918 1.00 91.75 159 VAL A O 1
ATOM 1249 N N . HIS A 1 160 ? 0.991 -4.055 -1.906 1.00 90.56 160 HIS A N 1
ATOM 1250 C CA . HIS A 1 160 ? -0.085 -3.117 -1.593 1.00 90.56 160 HIS A CA 1
ATOM 1251 C C . HIS A 1 160 ? -1.428 -3.562 -2.191 1.00 90.56 160 HIS A C 1
ATOM 1253 O O . HIS A 1 160 ? -2.460 -3.497 -1.529 1.00 90.56 160 HIS A O 1
ATOM 1259 N N . LEU A 1 161 ? -1.432 -4.104 -3.413 1.00 91.69 161 LEU A N 1
ATOM 1260 C CA . LEU A 1 161 ? -2.650 -4.641 -4.022 1.00 91.69 161 LEU A CA 1
ATOM 1261 C C . LEU A 1 161 ? -3.207 -5.846 -3.246 1.00 91.69 161 LEU A C 1
ATOM 1263 O O . LEU A 1 161 ? -4.417 -5.948 -3.052 1.00 91.69 161 LEU A O 1
ATOM 1267 N N . GLU A 1 162 ? -2.342 -6.747 -2.781 1.00 91.81 162 GLU A N 1
ATOM 1268 C CA . GLU A 1 162 ? -2.751 -7.878 -1.942 1.00 91.81 162 GLU A CA 1
ATOM 1269 C C . GLU A 1 162 ? -3.365 -7.406 -0.620 1.00 91.81 162 GLU A C 1
ATOM 1271 O O . GLU A 1 162 ? -4.454 -7.852 -0.250 1.00 91.81 162 GLU A O 1
ATOM 1276 N N . ASN A 1 163 ? -2.707 -6.464 0.060 1.00 89.88 163 ASN A N 1
ATOM 1277 C CA . ASN A 1 163 ? -3.206 -5.863 1.294 1.00 89.88 163 ASN A CA 1
ATOM 1278 C C . ASN A 1 163 ? -4.564 -5.18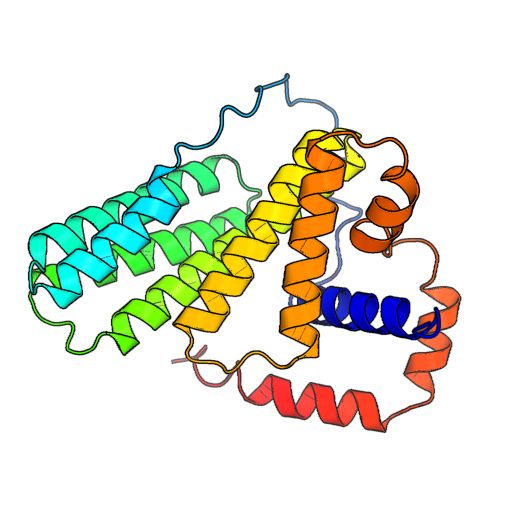7 1.077 1.00 89.88 163 ASN A C 1
ATOM 1280 O O . ASN A 1 163 ? -5.477 -5.370 1.885 1.00 89.88 163 ASN A O 1
ATOM 1284 N N . ALA A 1 164 ? -4.719 -4.466 -0.037 1.00 89.94 164 ALA A N 1
ATOM 1285 C CA . ALA A 1 164 ? -5.963 -3.803 -0.394 1.00 89.94 164 ALA A CA 1
ATOM 1286 C C . ALA A 1 164 ? -7.123 -4.793 -0.550 1.00 89.94 164 ALA A C 1
ATOM 1288 O O . ALA A 1 164 ? -8.195 -4.612 0.030 1.00 89.94 164 ALA A O 1
ATOM 1289 N N . LEU A 1 165 ? -6.907 -5.871 -1.301 1.00 90.00 165 LEU A N 1
ATOM 1290 C CA . LEU A 1 165 ? -7.943 -6.867 -1.570 1.00 90.00 165 LEU A CA 1
ATOM 1291 C C . LEU A 1 165 ? -8.306 -7.674 -0.317 1.00 90.00 165 LEU A C 1
ATOM 1293 O O . LEU A 1 165 ? -9.490 -7.914 -0.062 1.00 90.00 165 LEU A O 1
ATOM 1297 N N . ASN A 1 166 ? -7.310 -8.011 0.507 1.00 88.88 166 ASN A N 1
ATOM 1298 C CA . ASN A 1 166 ? -7.525 -8.661 1.798 1.00 88.88 166 ASN A CA 1
ATOM 1299 C C . ASN A 1 166 ? -8.348 -7.771 2.746 1.00 88.88 166 ASN A C 1
ATOM 1301 O O . ASN A 1 166 ? -9.327 -8.242 3.329 1.00 88.88 166 ASN A O 1
ATOM 1305 N N . GLY A 1 167 ? -8.010 -6.480 2.857 1.00 86.69 167 GLY A N 1
ATOM 1306 C CA . GLY A 1 167 ? -8.744 -5.518 3.690 1.00 86.69 167 GLY A CA 1
ATOM 1307 C C . GLY A 1 167 ? -10.167 -5.235 3.189 1.00 86.69 167 GLY A C 1
ATOM 1308 O O . GLY A 1 167 ? -11.09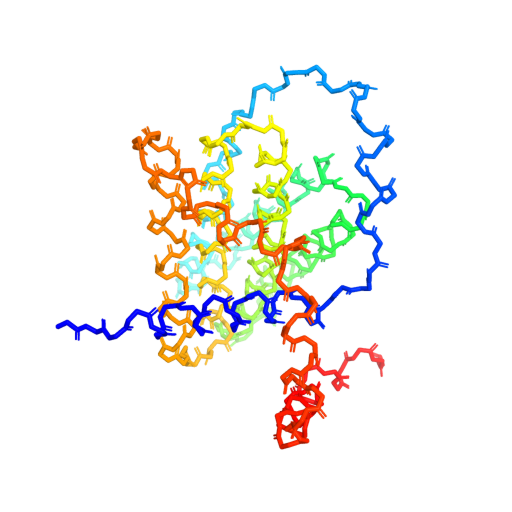6 -5.038 3.972 1.00 86.69 167 GLY A O 1
ATOM 1309 N N . ALA A 1 168 ? -10.398 -5.312 1.877 1.00 88.38 168 ALA A N 1
ATOM 1310 C CA . ALA A 1 168 ? -11.739 -5.203 1.303 1.00 88.38 168 ALA A CA 1
ATOM 1311 C C . ALA A 1 168 ? -12.640 -6.417 1.621 1.00 88.38 168 ALA A C 1
ATOM 1313 O O . ALA A 1 168 ? -13.840 -6.382 1.337 1.00 88.38 168 ALA A O 1
ATOM 1314 N N . GLY A 1 169 ? -12.089 -7.489 2.208 1.00 82.06 169 GLY A N 1
ATOM 1315 C CA . GLY A 1 169 ? -12.802 -8.739 2.469 1.00 82.06 169 GLY A CA 1
ATOM 1316 C C . GLY A 1 169 ? -13.164 -9.494 1.189 1.00 82.06 169 GLY A C 1
ATOM 1317 O O . GLY A 1 169 ? -14.081 -10.318 1.196 1.00 82.06 169 GLY A O 1
ATOM 1318 N N . GLN A 1 170 ? -12.485 -9.196 0.079 1.00 75.75 170 GLN A N 1
ATOM 1319 C CA . GLN A 1 170 ? -12.709 -9.873 -1.187 1.00 75.75 170 GLN A CA 1
ATOM 1320 C C . GLN A 1 170 ? -11.938 -11.187 -1.195 1.00 75.75 170 GLN A C 1
ATOM 1322 O O . GLN A 1 170 ? -10.734 -11.229 -0.948 1.00 75.75 170 GLN A O 1
ATOM 1327 N N . ARG A 1 171 ? -12.632 -12.286 -1.504 1.00 78.50 171 ARG A N 1
ATOM 1328 C CA . ARG A 1 171 ? -11.943 -13.534 -1.819 1.00 78.50 171 ARG A CA 1
ATOM 1329 C C . ARG A 1 171 ? -11.213 -13.325 -3.136 1.00 78.50 171 ARG A C 1
ATOM 1331 O O . ARG A 1 171 ? -11.865 -13.135 -4.159 1.00 78.50 171 ARG A O 1
ATOM 1338 N N . LEU A 1 172 ? -9.886 -13.386 -3.098 1.00 78.56 172 LEU A N 1
ATOM 1339 C CA . LEU A 1 172 ? -9.085 -13.349 -4.311 1.00 78.56 172 LEU A CA 1
ATOM 1340 C C . LEU A 1 172 ? -9.500 -14.503 -5.225 1.00 78.56 172 LEU A C 1
ATOM 1342 O O . LEU A 1 172 ? -9.484 -15.673 -4.827 1.00 78.56 172 LEU A O 1
ATOM 1346 N N . GLU A 1 173 ? -9.890 -14.163 -6.449 1.00 85.06 173 GLU A N 1
ATOM 1347 C CA . GLU A 1 173 ? -9.982 -15.141 -7.525 1.00 85.06 173 GLU A CA 1
ATOM 1348 C C . GLU A 1 173 ? -8.584 -15.724 -7.771 1.00 85.06 173 GLU A C 1
ATOM 1350 O O . GLU A 1 173 ? -7.571 -15.039 -7.587 1.00 85.06 173 GLU A O 1
ATOM 1355 N N . ALA A 1 174 ? -8.515 -17.001 -8.154 1.00 80.50 174 ALA A N 1
ATOM 1356 C CA . ALA A 1 174 ? -7.243 -17.711 -8.292 1.00 80.50 174 ALA A CA 1
ATOM 1357 C C . ALA A 1 174 ? -6.302 -17.007 -9.285 1.00 80.50 174 ALA A C 1
ATOM 1359 O O . ALA A 1 174 ? -5.085 -16.993 -9.098 1.00 80.50 174 ALA A O 1
ATOM 1360 N N . GLU A 1 175 ? -6.879 -16.382 -10.307 1.00 80.69 175 GLU A N 1
ATOM 1361 C CA . GLU A 1 175 ? -6.196 -15.608 -11.332 1.00 80.69 175 GLU A CA 1
ATOM 1362 C C . GLU A 1 175 ? -5.559 -14.331 -10.767 1.00 80.69 175 GLU A C 1
ATOM 1364 O O . GLU A 1 175 ? -4.407 -14.042 -11.084 1.00 80.69 175 GLU A O 1
ATOM 1369 N N . VAL A 1 176 ? -6.267 -13.590 -9.905 1.00 84.44 176 VAL A N 1
ATOM 1370 C CA . VAL A 1 176 ? -5.762 -12.353 -9.276 1.00 84.44 176 VAL A CA 1
ATOM 1371 C C . VAL A 1 176 ? -4.655 -12.671 -8.270 1.00 84.44 176 VAL A C 1
ATOM 1373 O O . VAL A 1 176 ? -3.610 -12.024 -8.249 1.00 84.44 176 VAL A O 1
ATOM 1376 N N . ASP A 1 177 ? -4.855 -13.714 -7.473 1.00 87.12 177 ASP A N 1
ATOM 1377 C CA . ASP A 1 177 ? -3.874 -14.220 -6.516 1.00 87.12 177 ASP A CA 1
ATOM 1378 C C . ASP A 1 177 ? -2.593 -14.721 -7.217 1.00 87.12 177 ASP A C 1
ATOM 1380 O O . ASP A 1 177 ? -1.471 -14.420 -6.804 1.00 87.12 177 ASP A O 1
ATOM 1384 N N . GLN A 1 178 ? -2.733 -15.424 -8.348 1.00 87.69 178 GLN A N 1
ATOM 1385 C CA . GLN A 1 178 ? -1.595 -15.801 -9.189 1.00 87.69 178 GLN A CA 1
ATOM 1386 C C . GLN A 1 178 ? -0.862 -14.572 -9.742 1.00 87.69 178 GLN A C 1
ATOM 1388 O O . GLN A 1 178 ? 0.362 -14.505 -9.656 1.00 87.69 178 GLN A O 1
ATOM 1393 N N . ALA A 1 179 ? -1.604 -13.601 -10.266 1.00 85.62 179 ALA A N 1
ATOM 1394 C CA . ALA A 1 179 ? -1.082 -12.341 -10.777 1.00 85.62 179 ALA A CA 1
ATOM 1395 C C . ALA A 1 179 ? -0.231 -11.581 -9.741 1.00 85.62 179 ALA A C 1
ATOM 1397 O O . ALA A 1 179 ? 0.885 -11.150 -10.039 1.00 85.62 179 ALA A O 1
ATOM 1398 N N . ILE A 1 180 ? -0.729 -11.456 -8.510 1.00 90.31 180 ILE A N 1
ATOM 1399 C CA . ILE A 1 180 ? -0.016 -10.822 -7.394 1.00 90.31 180 ILE A CA 1
ATOM 1400 C C . ILE A 1 180 ? 1.284 -11.567 -7.084 1.00 90.31 180 ILE A C 1
ATOM 1402 O O . ILE A 1 180 ? 2.341 -10.942 -6.965 1.00 90.31 180 ILE A O 1
ATOM 1406 N N . ARG A 1 181 ? 1.236 -12.902 -6.985 1.00 91.38 181 ARG A N 1
ATOM 1407 C CA . ARG A 1 181 ? 2.434 -13.721 -6.742 1.00 91.38 181 ARG A CA 1
ATOM 1408 C C . ARG A 1 181 ? 3.483 -13.552 -7.832 1.00 91.38 181 ARG A C 1
ATOM 1410 O O . ARG A 1 181 ? 4.653 -13.349 -7.516 1.00 91.38 181 ARG A O 1
ATOM 1417 N N . GLU A 1 182 ? 3.070 -13.611 -9.093 1.00 88.62 182 GLU A N 1
ATOM 1418 C CA . GLU A 1 182 ? 3.969 -13.433 -10.234 1.00 88.62 182 GLU A CA 1
ATOM 1419 C C . GLU A 1 182 ? 4.579 -12.027 -10.244 1.00 88.62 182 GLU A C 1
ATOM 1421 O O . GLU A 1 182 ? 5.784 -11.894 -10.437 1.00 88.62 182 GLU A O 1
ATOM 1426 N N . GLY A 1 183 ? 3.793 -10.984 -9.956 1.00 89.00 183 GLY A N 1
ATOM 1427 C CA . GLY A 1 183 ? 4.293 -9.613 -9.828 1.00 89.00 183 GLY A CA 1
ATOM 1428 C C . GLY A 1 183 ? 5.367 -9.470 -8.743 1.00 89.00 183 GLY A C 1
ATOM 1429 O O . GLY A 1 183 ? 6.413 -8.867 -8.988 1.00 89.00 183 GLY A O 1
ATOM 1430 N N . LYS A 1 184 ? 5.163 -10.089 -7.571 1.00 93.62 184 LYS A N 1
ATOM 1431 C CA . LYS A 1 184 ? 6.163 -10.127 -6.488 1.00 93.62 184 LYS A CA 1
ATOM 1432 C C . LYS A 1 184 ? 7.436 -10.863 -6.906 1.00 93.62 184 LYS A C 1
ATOM 1434 O O . LYS A 1 184 ? 8.531 -10.351 -6.679 1.00 93.62 184 LYS A O 1
ATOM 1439 N N . GLU A 1 185 ? 7.296 -12.041 -7.516 1.00 91.06 185 GLU A N 1
ATOM 1440 C CA . GLU A 1 185 ? 8.426 -12.867 -7.955 1.00 91.06 185 GLU A CA 1
ATOM 1441 C C . GLU A 1 185 ? 9.253 -12.156 -9.033 1.00 91.06 185 GLU A C 1
ATOM 1443 O O . GLU A 1 185 ? 10.480 -12.096 -8.940 1.00 91.06 185 GLU A O 1
ATOM 1448 N N . ILE A 1 186 ? 8.591 -11.588 -10.044 1.00 88.50 186 ILE A N 1
ATOM 1449 C CA . ILE A 1 186 ? 9.246 -10.820 -11.106 1.00 88.50 186 ILE A CA 1
ATOM 1450 C C . ILE A 1 186 ? 9.944 -9.615 -10.495 1.00 88.50 186 ILE A C 1
ATOM 1452 O O . ILE A 1 186 ? 11.140 -9.454 -10.722 1.00 88.50 186 ILE A O 1
ATOM 1456 N N . GLY A 1 187 ? 9.240 -8.824 -9.678 1.00 89.75 187 GLY A N 1
ATOM 1457 C CA . GLY A 1 187 ? 9.801 -7.654 -9.009 1.00 89.75 187 GLY A CA 1
ATOM 1458 C C . GLY A 1 187 ? 11.071 -7.981 -8.223 1.00 89.75 187 GLY A C 1
ATOM 1459 O O . GLY A 1 187 ? 12.093 -7.320 -8.391 1.00 89.75 187 GLY A O 1
ATOM 1460 N N . GLU A 1 188 ? 11.061 -9.075 -7.459 1.00 91.69 188 GLU A N 1
ATOM 1461 C CA . GLU A 1 188 ? 12.233 -9.565 -6.731 1.00 91.69 188 GLU A CA 1
ATOM 1462 C C . GLU A 1 188 ? 13.386 -9.989 -7.657 1.00 91.69 188 GLU A C 1
ATOM 1464 O O . GLU A 1 188 ? 14.552 -9.699 -7.372 1.00 91.69 188 GLU A O 1
ATOM 1469 N N . LYS A 1 189 ? 13.092 -10.650 -8.783 1.00 89.25 189 LYS A N 1
ATOM 1470 C CA . LYS A 1 189 ? 14.110 -11.010 -9.781 1.00 89.25 189 LYS A CA 1
ATOM 1471 C C . LYS A 1 189 ? 14.746 -9.780 -10.425 1.00 89.25 189 LYS A C 1
ATOM 1473 O O . LYS A 1 189 ? 15.968 -9.797 -10.616 1.00 89.25 189 LYS A O 1
ATOM 1478 N N . MET A 1 190 ? 13.957 -8.746 -10.751 1.00 88.62 190 MET A N 1
ATOM 1479 C CA . MET A 1 190 ? 14.487 -7.498 -11.323 1.00 88.62 190 MET A CA 1
ATOM 1480 C C . MET A 1 190 ? 15.304 -6.729 -10.291 1.00 88.62 190 MET A C 1
ATOM 1482 O O . MET A 1 190 ? 16.404 -6.284 -10.608 1.00 88.62 190 MET A O 1
ATOM 1486 N N . GLU A 1 191 ? 14.818 -6.651 -9.049 1.00 90.62 191 GLU A N 1
ATOM 1487 C CA . GLU A 1 191 ? 15.517 -5.999 -7.940 1.00 90.62 191 GLU A CA 1
ATOM 1488 C C . GLU A 1 191 ? 16.910 -6.609 -7.724 1.00 90.62 191 GLU A C 1
ATOM 1490 O O . GLU A 1 191 ? 17.894 -5.876 -7.626 1.00 90.62 191 GLU A O 1
ATOM 1495 N N . LYS A 1 192 ? 17.018 -7.945 -7.742 1.00 88.88 192 LYS A N 1
ATOM 1496 C CA . LYS A 1 192 ? 18.288 -8.677 -7.581 1.00 88.88 192 LYS A CA 1
ATOM 1497 C C . LYS A 1 192 ? 19.185 -8.682 -8.826 1.00 88.88 192 LYS A C 1
ATOM 1499 O O . LYS A 1 192 ? 20.292 -9.211 -8.759 1.00 88.88 192 LYS A O 1
ATOM 1504 N N . GLY A 1 193 ? 18.728 -8.154 -9.964 1.00 81.50 193 GLY A N 1
ATOM 1505 C CA . GLY A 1 193 ? 19.507 -8.121 -11.206 1.00 81.50 193 GLY A CA 1
ATOM 1506 C C . GLY A 1 193 ? 19.831 -9.503 -11.787 1.00 81.50 193 GLY A C 1
ATOM 1507 O O . GLY A 1 193 ? 20.856 -9.674 -12.445 1.00 81.50 193 GLY A O 1
ATOM 1508 N N . SER A 1 194 ? 18.989 -10.512 -11.541 1.00 68.56 194 SER A N 1
ATOM 1509 C CA . SER A 1 194 ? 19.196 -11.848 -12.116 1.00 68.56 194 SER A CA 1
ATOM 1510 C C . SER A 1 194 ? 19.107 -11.786 -13.654 1.00 68.56 194 SER A C 1
ATOM 1512 O O . SER A 1 194 ?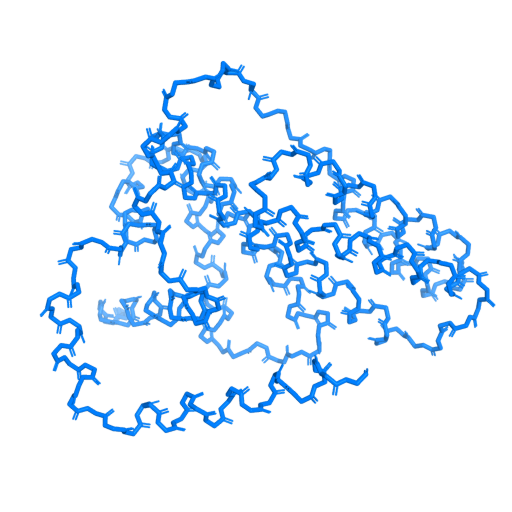 18.123 -11.306 -14.209 1.00 68.56 194 SER A O 1
ATOM 1514 N N . GLY A 1 195 ? 20.161 -12.218 -14.358 1.00 53.72 195 GLY A N 1
ATOM 1515 C CA . GLY A 1 195 ? 20.474 -11.882 -15.764 1.00 53.72 195 GLY A CA 1
ATOM 1516 C C . GLY A 1 195 ? 19.510 -12.315 -16.889 1.00 53.72 195 GLY A C 1
ATOM 1517 O O . GLY A 1 195 ? 19.930 -12.360 -18.039 1.00 53.72 195 GLY A O 1
ATOM 1518 N N . TRP A 1 196 ? 18.245 -12.630 -16.597 1.00 59.12 196 TRP A N 1
ATOM 1519 C CA . TRP A 1 196 ? 17.195 -12.999 -17.567 1.00 59.12 196 TRP A CA 1
ATOM 1520 C C . TRP A 1 196 ? 15.969 -12.064 -17.564 1.00 59.12 196 TRP A C 1
ATOM 1522 O O . TRP A 1 196 ? 15.043 -12.236 -18.356 1.00 59.12 196 TRP A O 1
ATOM 1532 N N . VAL A 1 197 ? 15.966 -11.048 -16.698 1.00 59.72 197 VAL A N 1
ATOM 1533 C CA . VAL A 1 197 ? 14.812 -10.173 -16.411 1.00 59.72 197 VAL A CA 1
ATOM 1534 C C . VAL A 1 197 ? 14.357 -9.320 -17.599 1.00 59.72 197 VAL A C 1
ATOM 1536 O O . VAL A 1 197 ? 13.198 -8.926 -17.671 1.00 59.72 197 VAL A O 1
ATOM 1539 N N . ASP A 1 198 ? 15.231 -9.062 -18.566 1.00 60.59 198 ASP A N 1
ATOM 1540 C CA . ASP A 1 198 ? 14.962 -8.125 -19.658 1.00 60.59 198 ASP A CA 1
ATOM 1541 C C . ASP A 1 198 ? 13.774 -8.551 -20.548 1.00 60.59 198 ASP A C 1
ATOM 1543 O O . ASP A 1 198 ? 13.105 -7.713 -21.149 1.00 60.59 198 ASP A O 1
ATOM 1547 N N . ALA A 1 199 ? 13.489 -9.853 -20.664 1.00 60.28 199 ALA A N 1
ATOM 1548 C CA . ALA A 1 199 ? 12.349 -10.366 -21.430 1.00 60.28 199 ALA A CA 1
ATOM 1549 C C . ALA A 1 199 ? 11.047 -10.391 -20.607 1.00 60.28 199 ALA A C 1
ATOM 1551 O O . ALA A 1 199 ? 10.014 -9.927 -21.086 1.00 60.28 199 ALA A O 1
ATOM 1552 N N . GLU A 1 200 ? 11.094 -10.885 -19.367 1.00 62.50 200 GLU A N 1
ATOM 1553 C CA . GLU A 1 200 ? 9.921 -10.969 -18.480 1.00 62.50 200 GLU A CA 1
ATOM 1554 C C . GLU A 1 200 ? 9.460 -9.579 -18.017 1.00 62.50 200 GLU A C 1
ATOM 1556 O O . GLU A 1 200 ? 8.269 -9.279 -18.067 1.00 62.50 200 GLU A O 1
ATOM 1561 N N . GLY A 1 201 ? 10.398 -8.689 -17.680 1.00 58.59 201 GLY A N 1
ATOM 1562 C CA . GLY A 1 201 ? 10.121 -7.288 -17.362 1.00 58.59 201 GLY A CA 1
ATOM 1563 C C . GLY A 1 201 ? 9.525 -6.529 -18.549 1.00 58.59 201 GLY A C 1
ATOM 1564 O O . GLY A 1 201 ? 8.571 -5.779 -18.371 1.00 58.59 201 GLY A O 1
ATOM 1565 N N . ARG A 1 202 ? 9.980 -6.793 -19.786 1.00 61.91 202 ARG A N 1
ATOM 1566 C CA . ARG A 1 202 ? 9.344 -6.243 -21.002 1.00 61.91 202 ARG A CA 1
ATOM 1567 C C . ARG A 1 202 ? 7.914 -6.735 -21.189 1.00 61.91 202 ARG A C 1
ATOM 1569 O O . ARG A 1 202 ? 7.084 -5.974 -21.667 1.00 61.91 202 ARG A O 1
ATOM 1576 N N . ILE A 1 203 ? 7.609 -7.982 -20.852 1.00 62.41 203 ILE A N 1
ATOM 1577 C CA . ILE A 1 203 ? 6.241 -8.505 -20.968 1.00 62.41 203 ILE A CA 1
ATOM 1578 C C . ILE A 1 203 ? 5.348 -7.895 -19.884 1.00 62.41 203 ILE A C 1
ATOM 1580 O O . ILE A 1 203 ? 4.221 -7.508 -20.178 1.00 62.41 203 ILE A O 1
ATOM 1584 N N . PHE A 1 204 ? 5.859 -7.757 -18.660 1.00 61.91 204 PHE A N 1
ATOM 1585 C CA . PHE A 1 204 ? 5.097 -7.225 -17.533 1.00 61.91 204 PHE A CA 1
ATOM 1586 C C . PHE A 1 204 ? 4.881 -5.707 -17.617 1.00 61.91 204 PHE A C 1
ATOM 1588 O O . PHE A 1 204 ? 3.768 -5.227 -17.437 1.00 61.91 204 PHE A O 1
ATOM 1595 N N . LEU A 1 205 ? 5.942 -4.953 -17.912 1.00 62.91 205 LEU A N 1
ATOM 1596 C CA . LEU A 1 205 ? 5.960 -3.485 -17.899 1.00 62.91 205 LEU A CA 1
ATOM 1597 C C . LEU A 1 205 ? 5.890 -2.873 -19.309 1.00 62.91 205 LEU A C 1
ATOM 1599 O O . LEU A 1 205 ? 5.506 -1.720 -19.461 1.00 62.91 205 LEU A O 1
ATOM 1603 N N . GLY A 1 206 ? 6.253 -3.626 -20.353 1.00 49.06 206 GLY A N 1
ATOM 1604 C CA . GLY A 1 206 ? 6.413 -3.138 -21.732 1.00 49.06 206 GLY A CA 1
ATOM 1605 C C . GLY A 1 206 ? 5.358 -3.605 -22.747 1.00 49.06 206 GLY A C 1
ATOM 1606 O O . GLY A 1 206 ? 5.495 -3.303 -23.932 1.00 49.06 206 GLY A O 1
ATOM 1607 N N . CYS A 1 207 ? 4.277 -4.285 -22.343 1.00 51.31 207 CYS A N 1
ATOM 1608 C CA . CYS A 1 207 ? 3.191 -4.696 -23.255 1.00 51.31 207 CYS A CA 1
ATOM 1609 C C . CYS A 1 207 ? 2.298 -3.525 -23.747 1.00 51.31 207 CYS A C 1
ATOM 1611 O O . CYS A 1 207 ? 1.139 -3.728 -24.109 1.00 51.31 207 CYS A O 1
ATOM 1613 N N . GLN A 1 208 ? 2.809 -2.287 -23.780 1.00 48.75 208 GLN A N 1
ATOM 1614 C CA . GLN A 1 208 ? 2.089 -1.125 -24.309 1.00 48.75 208 GLN A CA 1
ATOM 1615 C C . GLN A 1 208 ? 2.339 -0.826 -25.797 1.00 48.75 208 GLN A C 1
ATOM 1617 O O . GLN A 1 208 ? 1.469 -0.211 -26.398 1.00 48.75 208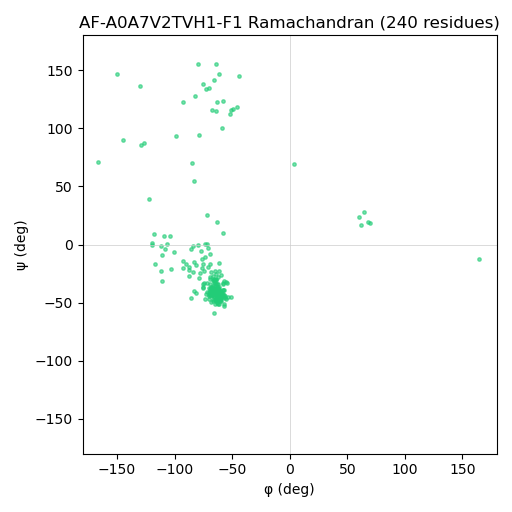 GLN A O 1
ATOM 1622 N N . GLU A 1 209 ? 3.416 -1.293 -26.446 1.00 38.06 209 GLU A N 1
ATOM 1623 C CA . GLU A 1 209 ? 3.757 -0.749 -27.785 1.00 38.06 209 GLU A CA 1
ATOM 1624 C C . GLU A 1 209 ? 3.733 -1.736 -28.973 1.00 38.06 209 GLU A C 1
ATOM 1626 O O . GLU A 1 209 ? 3.643 -1.299 -30.116 1.00 38.06 209 GLU A O 1
ATOM 1631 N N . GLY A 1 210 ? 3.751 -3.061 -28.774 1.00 34.91 210 GLY A N 1
ATOM 1632 C CA . GLY A 1 210 ? 4.017 -3.999 -29.890 1.00 34.91 210 GLY A CA 1
ATOM 1633 C C . GLY A 1 210 ? 2.870 -4.896 -30.375 1.00 34.91 210 GLY A C 1
ATOM 1634 O O . GLY A 1 210 ? 2.905 -5.393 -31.500 1.00 34.91 210 GLY A O 1
ATOM 1635 N N . THR A 1 211 ? 1.858 -5.158 -29.546 1.00 39.41 211 THR A N 1
ATOM 1636 C CA . THR A 1 211 ? 0.849 -6.215 -29.788 1.00 39.41 211 THR A CA 1
ATOM 1637 C C . THR A 1 211 ? -0.553 -5.691 -30.105 1.00 39.41 211 THR A C 1
ATOM 1639 O O . THR A 1 211 ? -1.391 -6.455 -30.592 1.00 39.41 211 THR A O 1
ATOM 1642 N N . TRP A 1 212 ? -0.791 -4.386 -29.952 1.00 38.81 212 TRP A N 1
ATOM 1643 C CA . TRP A 1 212 ? -2.103 -3.745 -30.117 1.00 38.81 212 TRP A CA 1
ATOM 1644 C C . TRP A 1 212 ? -2.711 -3.864 -31.520 1.00 38.81 212 TRP A C 1
ATOM 1646 O O . TRP A 1 212 ? -3.934 -3.852 -31.657 1.00 38.81 212 TRP A O 1
ATOM 1656 N N . GLY A 1 213 ? -1.902 -4.086 -32.560 1.00 32.25 213 GLY A N 1
ATOM 1657 C CA . GLY A 1 213 ? -2.404 -4.345 -33.915 1.00 32.25 213 GLY A CA 1
ATOM 1658 C C . GLY A 1 213 ? -3.076 -5.716 -34.100 1.00 32.25 213 GLY A C 1
ATOM 1659 O O . GLY A 1 213 ? -3.842 -5.889 -35.042 1.00 32.25 213 GLY A O 1
ATOM 1660 N N . ARG A 1 214 ? -2.822 -6.699 -33.220 1.00 34.88 214 ARG A N 1
ATOM 1661 C CA . ARG A 1 214 ? -3.411 -8.054 -33.316 1.00 34.88 214 ARG A CA 1
ATOM 1662 C C . ARG A 1 214 ? -4.420 -8.363 -32.211 1.00 34.88 214 ARG A C 1
ATOM 1664 O O . ARG A 1 214 ? -5.379 -9.082 -32.472 1.00 34.88 214 ARG A O 1
ATOM 1671 N N . THR A 1 215 ? -4.257 -7.806 -31.011 1.00 35.28 215 THR A N 1
ATOM 1672 C CA . THR A 1 215 ? -5.228 -7.964 -29.912 1.00 35.28 215 THR A CA 1
ATOM 1673 C C . THR A 1 215 ? -6.500 -7.142 -30.118 1.00 35.28 215 THR A C 1
ATOM 1675 O O . THR A 1 215 ? -7.577 -7.628 -29.780 1.00 35.28 215 THR A O 1
ATOM 1678 N N . SER A 1 216 ? -6.429 -5.962 -30.746 1.00 31.91 216 SER A N 1
ATOM 1679 C CA . SER A 1 216 ? -7.628 -5.179 -31.108 1.00 31.91 216 SER A CA 1
ATOM 1680 C C . SER A 1 216 ? -8.538 -5.921 -32.099 1.00 31.91 216 SER A C 1
ATOM 1682 O O . SER A 1 216 ? -9.755 -5.935 -31.927 1.00 31.91 216 SER A O 1
ATOM 1684 N N . LEU A 1 217 ? -7.946 -6.634 -33.063 1.00 33.84 217 LEU A N 1
ATOM 1685 C CA . LEU A 1 217 ? -8.646 -7.476 -34.042 1.00 33.84 217 LEU A CA 1
ATOM 1686 C C . LEU A 1 217 ? -9.292 -8.731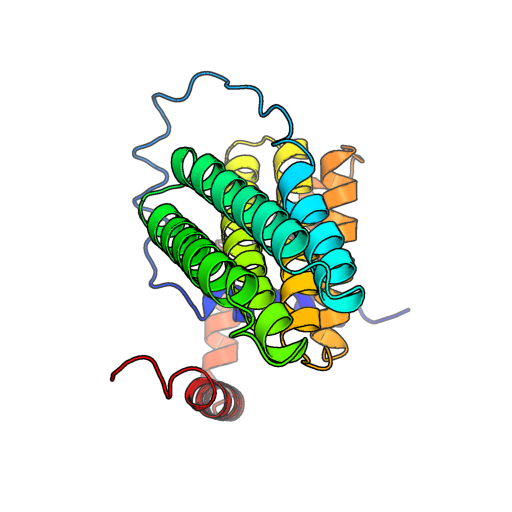 -33.428 1.00 33.84 217 LEU A C 1
ATOM 1688 O O . LEU A 1 217 ? -10.290 -9.227 -33.949 1.00 33.84 217 LEU A O 1
ATOM 1692 N N . PHE A 1 218 ? -8.745 -9.245 -32.323 1.00 35.75 218 PHE A N 1
ATOM 1693 C CA . PHE A 1 218 ? -9.316 -10.377 -31.586 1.00 35.75 218 PHE A CA 1
ATOM 1694 C C . PHE A 1 218 ? -10.455 -9.927 -30.652 1.00 35.75 218 PHE A C 1
ATOM 1696 O O . PHE A 1 218 ? -11.517 -10.545 -30.625 1.00 35.75 218 PHE A O 1
ATOM 1703 N N . LEU A 1 219 ? -10.283 -8.796 -29.957 1.00 31.81 219 LEU A N 1
ATOM 1704 C CA . LEU A 1 219 ? -11.267 -8.226 -29.023 1.00 31.81 219 LEU A CA 1
ATOM 1705 C C . LEU A 1 219 ? -12.466 -7.543 -29.709 1.00 31.81 219 LEU A C 1
ATOM 1707 O O . LEU A 1 219 ? -13.502 -7.356 -29.073 1.00 31.81 219 LEU A O 1
ATOM 1711 N N . GLN A 1 220 ? -12.370 -7.211 -31.002 1.00 39.22 220 GLN A N 1
ATOM 1712 C CA . GLN A 1 220 ? -13.515 -6.784 -31.824 1.00 39.22 220 GLN A CA 1
ATOM 1713 C C . GLN A 1 220 ? -14.435 -7.941 -32.251 1.00 39.22 220 GLN A C 1
ATOM 1715 O O . GLN A 1 220 ? -15.536 -7.688 -32.738 1.00 39.22 220 GLN A O 1
ATOM 1720 N N . ARG A 1 221 ? -14.014 -9.203 -32.084 1.00 32.47 221 ARG A N 1
ATOM 1721 C CA . ARG A 1 221 ? -14.719 -10.380 -32.622 1.00 32.47 221 ARG A CA 1
ATOM 1722 C C . ARG A 1 221 ? -15.571 -11.141 -31.595 1.00 32.47 221 ARG A C 1
ATOM 1724 O O . ARG A 1 221 ? -16.311 -12.035 -31.990 1.00 32.47 221 ARG A O 1
ATOM 1731 N N . GLU A 1 222 ? -15.507 -10.771 -30.314 1.00 36.84 222 GLU A N 1
ATOM 1732 C CA . GLU A 1 222 ? -16.151 -11.470 -29.184 1.00 36.84 222 GLU A CA 1
ATOM 1733 C C . GLU A 1 222 ? -16.980 -10.492 -28.311 1.00 36.84 222 GLU A C 1
ATOM 1735 O O . GLU A 1 222 ? -16.495 -9.985 -27.295 1.00 36.84 222 GLU A O 1
ATOM 1740 N N . PRO A 1 223 ? -18.252 -10.212 -28.663 1.00 41.06 223 PRO A N 1
ATOM 1741 C CA . PRO A 1 223 ? -19.120 -9.290 -27.914 1.00 41.06 223 PRO A CA 1
ATOM 1742 C C . PRO A 1 223 ? -19.363 -9.708 -26.452 1.00 41.06 223 PRO A C 1
ATOM 1744 O O . PRO A 1 223 ? -19.577 -8.867 -25.581 1.00 41.06 223 PRO A O 1
ATOM 1747 N N . SER A 1 224 ? -19.262 -11.011 -26.161 1.00 41.22 224 SER A N 1
ATOM 1748 C CA . SER A 1 224 ? -19.576 -11.600 -24.851 1.00 41.22 224 SER A CA 1
ATOM 1749 C C . SER A 1 224 ? -18.592 -11.222 -23.733 1.00 41.22 224 SER A C 1
ATOM 1751 O O . SER A 1 224 ? -18.883 -11.410 -22.548 1.00 41.22 224 SER A O 1
ATOM 1753 N N . VAL A 1 225 ? -17.412 -10.713 -24.094 1.00 40.06 225 VAL A N 1
ATOM 1754 C CA . VAL A 1 225 ? -16.376 -10.272 -23.150 1.00 40.06 225 VAL A CA 1
ATOM 1755 C C . VAL A 1 225 ? -16.669 -8.846 -22.676 1.00 40.06 225 VAL A C 1
ATOM 1757 O O . VAL A 1 225 ? -16.597 -8.570 -21.481 1.00 40.06 225 VAL A O 1
ATOM 1760 N N . TRP A 1 226 ? -17.117 -7.968 -23.579 1.00 37.34 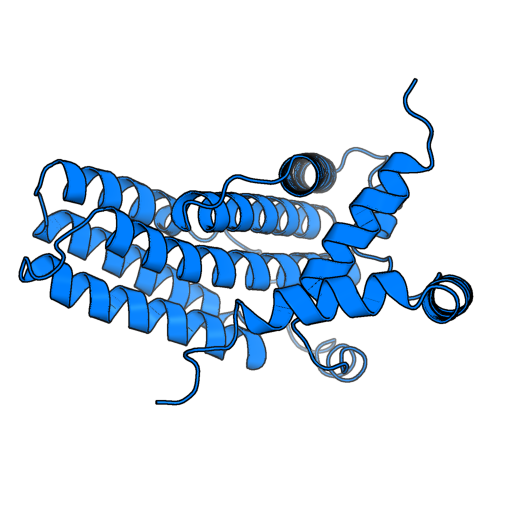226 TRP A N 1
ATOM 1761 C CA . TRP A 1 226 ? -17.498 -6.591 -23.248 1.00 37.34 226 TRP A CA 1
ATOM 1762 C C . TRP A 1 226 ? -18.736 -6.512 -22.349 1.00 37.34 226 TRP A C 1
ATOM 1764 O O . TRP A 1 226 ? -18.779 -5.675 -21.447 1.00 37.34 226 TRP A O 1
ATOM 1774 N N . ASP A 1 227 ? -19.706 -7.407 -22.536 1.00 44.06 227 ASP A N 1
ATOM 1775 C CA . ASP A 1 227 ? -20.910 -7.457 -21.697 1.00 44.06 227 ASP A CA 1
ATOM 1776 C C . ASP A 1 227 ? -20.614 -7.934 -20.267 1.00 44.06 227 ASP A C 1
ATOM 1778 O O . ASP A 1 227 ? -21.196 -7.425 -19.309 1.00 44.06 227 ASP A O 1
ATOM 1782 N N . ARG A 1 228 ? -19.651 -8.851 -20.092 1.00 46.38 228 ARG A N 1
ATOM 1783 C CA . ARG A 1 228 ? -19.187 -9.291 -18.763 1.00 46.38 228 ARG A CA 1
ATOM 1784 C C . ARG A 1 228 ? -18.401 -8.202 -18.033 1.00 46.38 228 ARG A C 1
ATOM 1786 O O . ARG A 1 228 ? -18.579 -8.027 -16.832 1.00 46.38 228 ARG A O 1
ATOM 1793 N N . ILE A 1 229 ? -17.602 -7.429 -18.764 1.00 39.34 229 ILE A N 1
ATOM 1794 C CA . ILE A 1 229 ? -16.826 -6.310 -18.216 1.00 39.34 229 ILE A CA 1
ATOM 1795 C C . ILE A 1 229 ? -17.737 -5.140 -17.810 1.00 39.34 229 ILE A C 1
ATOM 1797 O O . ILE A 1 229 ? -17.583 -4.597 -16.717 1.00 39.34 229 ILE A O 1
ATOM 1801 N N . LYS A 1 230 ? -18.737 -4.780 -18.629 1.00 43.72 230 LYS A N 1
ATOM 1802 C CA . LYS A 1 230 ? -19.719 -3.737 -18.273 1.00 43.72 230 LYS A CA 1
ATOM 1803 C C . LYS A 1 230 ? -20.519 -4.100 -17.023 1.00 43.72 230 LYS A C 1
ATOM 1805 O O . LYS A 1 230 ? -20.697 -3.252 -16.158 1.00 43.72 230 LYS A O 1
ATOM 1810 N N . LYS A 1 231 ? -20.918 -5.367 -16.886 1.00 45.22 231 LYS A N 1
ATOM 1811 C CA . LYS A 1 231 ? -21.710 -5.851 -15.747 1.00 45.22 231 LYS A CA 1
ATOM 1812 C C . LYS A 1 231 ? -20.979 -5.765 -14.397 1.00 45.22 231 LYS A C 1
ATOM 1814 O O . LYS A 1 231 ? -21.637 -5.631 -13.373 1.00 45.22 231 LYS A O 1
ATOM 1819 N N . ASN A 1 232 ? -19.643 -5.789 -14.392 1.00 39.75 232 ASN A N 1
ATOM 1820 C CA . ASN A 1 232 ? -18.829 -5.608 -13.181 1.00 39.75 232 ASN A CA 1
ATOM 1821 C C . ASN A 1 232 ? -18.466 -4.138 -12.898 1.00 39.75 232 ASN A C 1
ATOM 1823 O O . ASN A 1 232 ? -18.101 -3.805 -11.773 1.00 39.75 232 ASN A O 1
ATOM 1827 N N . ARG A 1 233 ? -18.596 -3.242 -13.887 1.00 37.03 233 ARG A N 1
ATOM 1828 C CA . ARG A 1 233 ? -18.323 -1.802 -13.737 1.00 37.03 233 ARG A CA 1
ATOM 1829 C C . ARG A 1 233 ? -19.387 -1.088 -12.896 1.00 37.03 233 ARG A C 1
ATOM 1831 O O . ARG A 1 233 ? -19.057 -0.182 -12.136 1.00 37.03 233 ARG A O 1
ATOM 1838 N N . ASP A 1 234 ? -20.637 -1.533 -12.982 1.00 39.00 234 ASP A N 1
ATOM 1839 C CA . ASP A 1 234 ? -21.755 -0.943 -12.235 1.00 39.00 234 ASP A CA 1
ATOM 1840 C C . ASP A 1 234 ? -21.728 -1.291 -10.732 1.00 39.00 234 ASP A C 1
ATOM 1842 O O . ASP A 1 234 ? -22.433 -0.672 -9.945 1.00 39.00 234 ASP A O 1
ATOM 1846 N N . LEU A 1 235 ? -20.872 -2.229 -10.306 1.00 41.81 235 LEU A N 1
ATOM 1847 C CA . LEU A 1 235 ? -20.683 -2.602 -8.896 1.00 41.81 235 LEU A CA 1
ATOM 1848 C C . LEU A 1 235 ? -19.710 -1.686 -8.131 1.00 41.81 235 LEU A C 1
ATOM 1850 O O . LEU A 1 235 ? -19.717 -1.702 -6.904 1.00 41.81 235 LEU A O 1
ATOM 1854 N N . PHE A 1 236 ? -18.905 -0.873 -8.826 1.00 35.31 236 PHE A N 1
ATOM 1855 C CA . PHE A 1 236 ? -17.889 0.001 -8.214 1.00 35.31 236 PHE A CA 1
ATOM 1856 C C . PHE A 1 236 ? -18.190 1.507 -8.332 1.00 35.31 236 PHE A C 1
ATOM 1858 O O . PHE A 1 236 ? -17.421 2.319 -7.826 1.00 35.31 236 PHE A O 1
ATOM 1865 N N . LEU A 1 237 ? -19.298 1.902 -8.973 1.00 33.88 237 LEU A N 1
ATOM 1866 C CA . LEU A 1 237 ? -19.612 3.311 -9.272 1.00 33.88 237 LEU A CA 1
ATOM 1867 C C . LEU A 1 237 ? -20.891 3.858 -8.613 1.00 33.88 237 LEU A C 1
ATOM 1869 O O . LEU A 1 237 ? -21.291 4.973 -8.941 1.00 33.88 237 LEU A O 1
ATOM 1873 N N . VAL A 1 238 ? -21.531 3.136 -7.686 1.00 31.92 238 VAL A N 1
ATOM 1874 C CA . VAL A 1 238 ? -22.825 3.591 -7.133 1.00 31.92 238 VAL A CA 1
ATOM 1875 C C . VAL A 1 238 ? -22.712 4.740 -6.114 1.00 31.92 238 VAL A C 1
ATOM 1877 O O . VAL A 1 238 ? -23.661 5.503 -6.020 1.00 31.92 238 VAL A O 1
ATOM 1880 N N . ASP A 1 239 ? -21.565 5.000 -5.474 1.00 32.78 239 ASP A N 1
ATOM 1881 C CA . ASP A 1 239 ? -21.478 6.047 -4.427 1.00 32.78 239 ASP A CA 1
ATOM 1882 C C . ASP A 1 239 ? -20.436 7.154 -4.699 1.00 32.78 239 ASP A C 1
ATOM 1884 O O . ASP A 1 239 ? -19.751 7.611 -3.788 1.00 32.78 239 ASP A O 1
ATOM 1888 N N . TYR A 1 240 ? -20.294 7.613 -5.952 1.00 31.69 240 TYR A N 1
ATOM 1889 C CA . TYR A 1 240 ? -19.453 8.788 -6.279 1.00 31.69 240 TYR A CA 1
ATOM 1890 C C . TYR A 1 240 ? -20.221 10.084 -6.581 1.00 31.69 240 TYR A C 1
ATOM 1892 O O . TYR A 1 240 ? -19.614 11.088 -6.947 1.00 31.69 240 TYR A O 1
ATOM 1900 N N . PHE A 1 241 ? -21.538 10.100 -6.382 1.00 29.64 241 PHE A N 1
ATOM 1901 C CA . PHE A 1 241 ? -22.334 11.326 -6.373 1.00 29.64 241 PHE A CA 1
ATOM 1902 C C . PHE A 1 241 ? -23.459 11.198 -5.348 1.00 29.64 241 PHE A C 1
ATOM 1904 O O . PHE A 1 241 ? -24.539 10.733 -5.699 1.00 29.64 241 PHE A O 1
ATOM 1911 N N . LEU A 1 242 ? -23.178 11.605 -4.107 1.00 32.28 242 LEU A N 1
ATOM 1912 C CA . LEU A 1 242 ? -24.054 12.366 -3.205 1.00 32.28 242 LEU A CA 1
ATOM 1913 C C . LEU A 1 242 ? -23.239 12.865 -2.003 1.00 32.28 242 LEU A C 1
ATOM 1915 O O . LEU A 1 242 ? -22.480 12.057 -1.427 1.00 32.28 242 LEU A O 1
#